Protein AF-A0A9X0A4Y0-F1 (afdb_monomer_lite)

InterPro domains:
  IPR003410 HYR domain [PF02494] (20-102)
  IPR003410 HYR domain [PF02494] (104-183)
  IPR003410 HYR domain [PS50825] (19-104)
  IPR003410 HYR domain [PS50825] (105-185)

Sequence (337 aa):
MEKVVITHQELTGVRLADIDHQPPKIKCPDDVKSNTEPNKPTRRVAWNRPVATDNTGNAPTIDTYPPWIVSPHVFRIGSTRIFYTATDQNGNAQSCAFTVTITDDEPPTLTCPKDIEVKKTTAGPTVTVHWRSPIYEDNSGEAVTLFTESIKGSGFRVGQHRIKYEAADRSGNKAFCIFTITVSAPTCRQYAPPVNGLLACVQSDILSSKVCTPQCNLNTDFSRIPSNMYICQSTGEWYPLDSRPTVSRELPWPDCTDVVKPGSPKKGTSWQSLAGDCSDPAVQIQAKQNLLQGVTSVFWDMGLLTRDVKIACGKTAAKKVIRGQISRRRRSVRRGN

Foldseek 3Di:
DDDDDDDDDDDDDPDPPPQDDDAKDKDDWAAAEEEADPLAQKDFDFTDHMAIADPVRDGWDKAKPVRVCDGGDIDGAAKDKMKIWTADPNGHIDMDIYMYHYAHPDAKDKADWAAAEAEDQDPDFFDFAADDHIDIDDNSRADKDKDWPDDGRDTHGAAKDKTKIWIADPRGHIDIDIYIYHYHWAAADDDAAAAQWKKKWFQDPVQNKIKIAIAHFAQWAWPAQAARIWMQGRNNYIARPHDDPRHDGDPDTTHIDPGDDPPDDGSYDPLSYFPHGPVDPVSLLSVLVSRQVSCCVVDPCSVDDSVRMDMHHHHYDDPPPPPDDDDDDDDDDDDDD

pLDDT: mean 85.72, std 16.43, range [33.69, 98.38]

Radius of gyration: 50.43 Å; chains: 1; bounding box: 91×34×223 Å

Secondary structure (DSSP, 8-state):
---------------TT----PPPEEEPPPPEEEEPPTTSSEEEE--PPPEEE-TTSSPPEEEEESTT--SSEEEESEEEEEEEEEE-TTS-EEEEEEEEEEE--PPPEEEPPPPEEEE--SSSS-EE---PPPEEE-TT-SPPEEEESSPTTPEEPSEEEEEEEEEE-SSS-EEEEEEEEEEEPPPPPP-PPPTTEEEEEEEETTTTEEEEEEEEPTT--BSS---S-EEE-TTS-EEE----TTS---SSPPPBPSSPPTTSPPSS-GGGB-SS-TTSHHHHHHHHHHHHHHHHHHS------TTTEEEEEPPPPP-----------PPPP----

Structure (mmCIF, N/CA/C/O backbone):
data_AF-A0A9X0A4Y0-F1
#
_entry.id   AF-A0A9X0A4Y0-F1
#
loop_
_atom_site.group_PDB
_atom_site.id
_atom_site.type_symbol
_atom_site.label_atom_id
_atom_site.label_alt_id
_atom_site.label_comp_id
_atom_site.label_asym_id
_atom_site.label_entity_id
_atom_site.label_seq_id
_atom_site.pdbx_PDB_ins_code
_atom_site.Cartn_x
_atom_site.Cartn_y
_atom_site.Cartn_z
_atom_site.occupancy
_atom_site.B_iso_or_equiv
_atom_site.auth_seq_id
_atom_site.auth_comp_id
_atom_site.auth_asym_id
_atom_site.auth_atom_id
_atom_site.pdbx_PDB_model_num
ATOM 1 N N . MET A 1 1 ? -55.439 4.406 115.959 1.00 41.03 1 MET A N 1
ATOM 2 C CA . MET A 1 1 ? -54.710 3.606 114.960 1.00 41.03 1 MET A CA 1
ATOM 3 C C . MET A 1 1 ? -55.722 3.140 113.939 1.00 41.03 1 MET A C 1
ATOM 5 O O . MET A 1 1 ? -56.473 2.240 114.255 1.00 41.03 1 MET A O 1
ATOM 9 N N . GLU A 1 2 ? -55.762 3.762 112.767 1.00 34.38 2 GLU A N 1
ATOM 10 C CA . GLU A 1 2 ? -56.226 3.107 111.541 1.00 34.38 2 GLU A CA 1
ATOM 11 C C . GLU A 1 2 ? -55.716 3.954 110.376 1.00 34.38 2 GLU A C 1
ATOM 13 O O . GLU A 1 2 ? -56.022 5.140 110.265 1.00 34.38 2 GLU A O 1
ATOM 18 N N . LYS A 1 3 ? -54.788 3.387 109.602 1.00 34.72 3 LYS A N 1
ATOM 19 C CA . LYS A 1 3 ? -54.179 4.045 108.447 1.00 34.72 3 LYS A CA 1
ATOM 20 C C . LYS A 1 3 ? -55.128 3.871 107.266 1.00 34.72 3 LYS A C 1
ATOM 22 O O . LYS A 1 3 ? -55.301 2.758 106.785 1.00 34.72 3 LYS A O 1
ATOM 27 N N . VAL A 1 4 ? -55.701 4.973 106.794 1.00 33.69 4 VAL A N 1
ATOM 28 C CA . VAL A 1 4 ? -56.399 5.037 105.507 1.00 33.69 4 VAL A CA 1
ATOM 29 C C . VAL A 1 4 ? -55.340 4.963 104.407 1.00 33.69 4 VAL A C 1
ATOM 31 O O . VAL A 1 4 ? -54.526 5.873 104.253 1.00 33.69 4 VAL A O 1
ATOM 34 N N . VAL A 1 5 ? -55.308 3.844 103.685 1.00 38.88 5 VAL A N 1
ATOM 35 C CA . VAL A 1 5 ? -54.457 3.652 102.507 1.00 38.88 5 VAL A CA 1
ATOM 36 C C . VAL A 1 5 ? -55.194 4.242 101.310 1.00 38.88 5 VAL A C 1
ATOM 38 O O . VAL A 1 5 ? -56.225 3.726 100.889 1.00 38.88 5 VAL A O 1
ATOM 41 N N . ILE A 1 6 ? -54.673 5.348 100.784 1.00 42.88 6 ILE A N 1
ATOM 42 C CA . ILE A 1 6 ? -55.126 5.943 99.528 1.00 42.88 6 ILE A CA 1
ATOM 43 C C . ILE A 1 6 ? -54.563 5.087 98.389 1.00 42.88 6 ILE A C 1
ATOM 45 O O . ILE A 1 6 ? -53.349 4.962 98.236 1.00 42.88 6 ILE A O 1
ATOM 49 N N . THR A 1 7 ? -55.446 4.485 97.596 1.00 45.12 7 THR A N 1
ATOM 50 C CA . THR A 1 7 ? -55.112 3.827 96.331 1.00 45.12 7 THR A CA 1
ATOM 51 C C . THR A 1 7 ? -54.708 4.880 95.301 1.00 45.12 7 THR A C 1
ATOM 53 O O . THR A 1 7 ? -55.550 5.661 94.857 1.00 45.12 7 THR A O 1
ATOM 56 N N . HIS A 1 8 ? -53.431 4.904 94.913 1.00 44.88 8 HIS A N 1
ATOM 57 C CA . HIS A 1 8 ? -52.982 5.641 93.736 1.00 44.88 8 HIS A CA 1
ATOM 58 C C . HIS A 1 8 ? -53.294 4.831 92.473 1.00 44.88 8 HIS A C 1
ATOM 60 O O . HIS A 1 8 ? -52.929 3.662 92.362 1.00 44.88 8 HIS A O 1
ATOM 66 N N . GLN A 1 9 ? -54.002 5.496 91.562 1.00 43.88 9 GLN A N 1
ATOM 67 C CA . GLN A 1 9 ? -54.359 5.070 90.214 1.00 43.88 9 GLN A CA 1
ATOM 68 C C . GLN A 1 9 ? -53.181 4.491 89.422 1.00 43.88 9 GLN A C 1
ATOM 70 O O . GLN A 1 9 ? -52.045 4.955 89.524 1.00 43.88 9 GLN A O 1
ATOM 75 N N . GLU A 1 10 ? -53.524 3.523 88.573 1.00 50.34 10 GLU A N 1
ATOM 76 C CA . GLU A 1 10 ? -52.729 3.004 87.466 1.00 50.34 10 GLU A CA 1
ATOM 77 C C . GLU A 1 10 ? -52.130 4.141 86.624 1.00 50.34 10 GLU A C 1
ATOM 79 O O . GLU A 1 10 ? -52.835 4.857 85.914 1.00 50.34 10 GLU A O 1
ATOM 84 N N . LEU A 1 11 ? -50.805 4.272 86.664 1.00 48.41 11 LEU A N 1
ATOM 85 C CA . LEU A 1 11 ? -50.033 4.937 85.620 1.00 48.41 11 LEU A CA 1
ATOM 86 C C . LEU A 1 11 ? -49.361 3.845 84.789 1.00 48.41 11 LEU A C 1
ATOM 88 O O . LEU A 1 11 ? -48.331 3.285 85.154 1.00 48.41 11 LEU A O 1
ATOM 92 N N . THR A 1 12 ? -50.052 3.516 83.701 1.00 48.72 12 THR A N 1
ATOM 93 C CA . THR A 1 12 ? -49.585 2.910 82.449 1.00 48.72 12 THR A CA 1
ATOM 94 C C . THR A 1 12 ? -48.078 2.646 82.374 1.00 48.72 12 THR A C 1
ATOM 96 O O . THR A 1 12 ? -47.288 3.518 82.005 1.00 48.72 12 THR A O 1
ATOM 99 N N . GLY A 1 13 ? -47.687 1.402 82.645 1.00 45.12 13 GLY A N 1
ATOM 100 C CA . GLY A 1 13 ? -46.405 0.872 82.208 1.00 45.12 13 GLY A CA 1
ATOM 101 C C . GLY A 1 13 ? -46.406 0.699 80.690 1.00 45.12 13 GLY A C 1
ATOM 102 O O . GLY A 1 13 ? -46.835 -0.335 80.185 1.00 45.12 13 GLY A O 1
ATOM 103 N N . VAL A 1 14 ? -45.906 1.694 79.956 1.00 49.19 14 VAL A N 1
ATOM 104 C CA . VAL A 1 14 ? -45.406 1.458 78.597 1.00 49.19 14 VAL A CA 1
ATOM 105 C C . VAL A 1 14 ? -44.127 0.638 78.756 1.00 49.19 14 VAL A C 1
ATOM 107 O O . VAL A 1 14 ? -43.122 1.120 79.277 1.00 49.19 14 VAL A O 1
ATOM 110 N N . ARG A 1 15 ? -44.187 -0.644 78.384 1.00 49.28 15 ARG A N 1
ATOM 111 C CA . ARG A 1 15 ? -43.025 -1.537 78.360 1.00 49.28 15 ARG A CA 1
ATOM 112 C C . ARG A 1 15 ? -41.971 -0.976 77.399 1.00 49.28 15 ARG A C 1
ATOM 114 O O . ARG A 1 15 ? -42.206 -0.887 76.203 1.00 49.28 15 ARG A O 1
ATOM 121 N N . LEU A 1 16 ? -40.782 -0.698 77.924 1.00 52.44 16 LEU A N 1
ATOM 122 C CA . LEU A 1 16 ? -39.532 -0.438 77.193 1.00 52.44 16 LEU A CA 1
ATOM 123 C C . LEU A 1 16 ? -38.975 -1.709 76.496 1.00 52.44 16 LEU A C 1
ATOM 125 O O . LEU A 1 16 ? -37.770 -1.936 76.509 1.00 52.44 16 LEU A O 1
ATOM 129 N N . ALA A 1 17 ? -39.831 -2.583 75.949 1.00 56.94 17 ALA A N 1
ATOM 130 C CA . ALA A 1 17 ? -39.440 -3.932 75.512 1.00 56.94 17 ALA A CA 1
ATOM 131 C C . ALA A 1 17 ? -39.588 -4.227 74.008 1.00 56.94 17 ALA A C 1
ATOM 133 O O . ALA A 1 17 ? -39.165 -5.299 73.595 1.00 56.94 17 ALA A O 1
ATOM 134 N N . ASP A 1 18 ? -40.111 -3.306 73.192 1.00 67.62 18 ASP A N 1
ATOM 135 C CA . ASP A 1 18 ? -40.426 -3.593 71.777 1.00 67.62 18 ASP A CA 1
ATOM 136 C C . ASP A 1 18 ? -39.711 -2.654 70.780 1.00 67.62 18 ASP A C 1
ATOM 138 O O . ASP A 1 18 ? -40.235 -2.359 69.708 1.00 67.62 18 ASP A O 1
ATOM 142 N N . ILE A 1 19 ? -38.520 -2.142 71.119 1.00 79.44 19 ILE A N 1
ATOM 143 C CA . ILE A 1 19 ? -37.674 -1.425 70.149 1.00 79.44 19 ILE A CA 1
ATOM 144 C C . ILE A 1 19 ? -36.649 -2.410 69.597 1.00 79.44 19 ILE A C 1
ATOM 146 O O . ILE A 1 19 ? -35.787 -2.891 70.333 1.00 79.44 19 ILE A O 1
ATOM 150 N N . ASP A 1 20 ? -36.761 -2.716 68.307 1.00 85.69 20 ASP A N 1
ATOM 151 C CA . ASP A 1 20 ? -35.764 -3.522 67.618 1.00 85.69 20 ASP A CA 1
ATOM 152 C C . ASP A 1 20 ? -34.486 -2.714 67.356 1.00 85.69 20 ASP A C 1
ATOM 154 O O . ASP A 1 20 ? -34.517 -1.526 67.024 1.00 85.69 20 ASP A O 1
ATOM 158 N N . HIS A 1 21 ? -33.352 -3.387 67.520 1.00 87.69 21 HIS A N 1
ATOM 159 C CA . HIS A 1 21 ? -32.003 -2.841 67.387 1.00 87.69 21 HIS A CA 1
ATOM 160 C C . HIS A 1 21 ? -31.141 -3.640 66.400 1.00 87.69 21 HIS A C 1
ATOM 162 O O . HIS A 1 21 ? -29.950 -3.349 66.252 1.00 87.69 21 HIS A O 1
ATOM 168 N N . GLN A 1 22 ? -31.679 -4.697 65.783 1.00 92.44 22 GLN A N 1
ATOM 169 C CA . GLN A 1 22 ? -30.920 -5.516 64.846 1.00 92.44 22 GLN A CA 1
ATOM 170 C C . GLN A 1 22 ? -31.129 -5.001 63.423 1.00 92.44 22 GLN A C 1
ATOM 172 O O . GLN A 1 22 ? -32.257 -4.853 62.988 1.00 92.44 22 GLN A O 1
ATOM 177 N N . PRO A 1 23 ? -30.058 -4.742 62.658 1.00 92.56 23 PRO A N 1
ATOM 178 C CA . PRO A 1 23 ? -30.218 -4.304 61.285 1.00 92.56 23 PRO A CA 1
ATOM 179 C C . PRO A 1 23 ? -30.705 -5.452 60.380 1.00 92.56 23 PRO A C 1
ATOM 181 O O . PRO A 1 23 ? -30.327 -6.614 60.592 1.00 92.56 23 PRO A O 1
ATOM 184 N N . PRO A 1 24 ? -31.433 -5.134 59.294 1.00 95.00 24 PRO A N 1
ATOM 185 C CA . PRO A 1 24 ? -31.874 -6.118 58.317 1.00 95.00 24 PRO A CA 1
ATOM 186 C C . PRO A 1 24 ? -30.744 -6.954 57.707 1.00 95.00 24 PRO A C 1
ATOM 188 O O . PRO A 1 24 ? -29.636 -6.481 57.444 1.00 95.00 24 PRO A O 1
ATOM 191 N N . LYS A 1 25 ? -31.058 -8.197 57.339 1.00 94.19 25 LYS A N 1
ATOM 192 C CA . LYS A 1 25 ? -30.202 -9.026 56.480 1.00 94.19 25 LYS A CA 1
ATOM 193 C C . LYS A 1 25 ? -30.572 -8.788 55.026 1.00 94.19 25 LYS A C 1
ATOM 195 O O . LYS A 1 25 ? -31.679 -9.124 54.621 1.00 94.19 25 LYS A O 1
ATOM 200 N N . ILE A 1 26 ? -29.642 -8.264 54.233 1.00 95.50 26 ILE A N 1
ATOM 201 C CA . ILE A 1 26 ? -29.821 -7.997 52.800 1.00 95.50 26 ILE A CA 1
ATOM 202 C C . ILE A 1 26 ? -28.909 -8.896 51.956 1.00 95.50 26 ILE A C 1
ATOM 204 O O . ILE A 1 26 ? -27.714 -9.015 52.227 1.00 95.50 26 ILE A O 1
ATOM 208 N N . LYS A 1 27 ? -29.466 -9.519 50.910 1.00 94.94 27 LYS A N 1
ATOM 209 C CA . LYS A 1 27 ? -28.711 -10.246 49.881 1.00 94.94 27 LYS A CA 1
ATOM 210 C C . LYS A 1 27 ? -28.570 -9.378 48.633 1.00 94.94 27 LYS A C 1
ATOM 212 O O . LYS A 1 27 ? -29.571 -9.073 47.983 1.00 94.94 27 LYS A O 1
ATOM 217 N N . CYS A 1 28 ? -27.336 -9.002 48.305 1.00 93.50 28 CYS A N 1
ATOM 218 C CA . CYS A 1 28 ? -27.034 -8.200 47.122 1.00 93.50 28 CYS A CA 1
ATOM 219 C C . CYS A 1 28 ? -27.142 -8.999 45.821 1.00 93.50 28 CYS A C 1
ATOM 221 O O . CYS A 1 28 ? -26.983 -10.223 45.835 1.00 93.50 28 CYS A O 1
ATOM 223 N N . PRO A 1 29 ? -27.326 -8.299 44.691 1.00 96.00 29 PRO A N 1
ATOM 224 C CA . PRO A 1 29 ? -26.934 -8.824 43.392 1.00 96.00 29 PRO A CA 1
ATOM 225 C C . PRO A 1 29 ? -25.416 -9.059 43.341 1.00 96.00 29 PRO A C 1
ATOM 227 O O . PRO A 1 29 ? -24.661 -8.388 44.045 1.00 96.00 29 PRO A O 1
ATOM 230 N N . ASP A 1 30 ? -24.982 -9.979 42.483 1.00 95.81 30 ASP A N 1
ATOM 231 C CA . ASP A 1 30 ? -23.562 -10.185 42.189 1.00 95.81 30 ASP A CA 1
ATOM 232 C C . ASP A 1 30 ? -23.033 -9.106 41.227 1.00 95.81 30 ASP A C 1
ATOM 234 O O . ASP A 1 30 ? -23.796 -8.484 40.479 1.00 95.81 30 ASP A O 1
ATOM 238 N N . ASP A 1 31 ? -21.713 -8.907 41.220 1.00 97.12 31 ASP A N 1
ATOM 239 C CA . ASP A 1 31 ? -21.048 -8.031 40.255 1.00 97.12 31 ASP A CA 1
ATOM 240 C C . ASP A 1 31 ? -21.298 -8.506 38.814 1.00 97.12 31 ASP A C 1
ATOM 242 O O . ASP A 1 31 ? -21.221 -9.696 38.501 1.00 97.12 31 ASP A O 1
ATOM 246 N N . VAL A 1 32 ? -21.537 -7.556 37.909 1.00 97.88 32 VAL A N 1
ATOM 247 C CA . VAL A 1 32 ? -21.781 -7.831 36.490 1.00 97.88 32 VAL A CA 1
ATOM 248 C C . VAL A 1 32 ? -20.618 -7.311 35.661 1.00 97.88 32 VAL A C 1
ATOM 250 O O . VAL A 1 32 ? -20.285 -6.130 35.718 1.00 97.88 32 VAL A O 1
ATOM 253 N N . LYS A 1 33 ? -20.038 -8.179 34.830 1.00 97.75 33 LYS A N 1
ATOM 254 C CA . LYS A 1 33 ? -19.066 -7.805 33.796 1.00 97.75 33 LYS A CA 1
ATOM 255 C C . LYS A 1 33 ? -19.632 -8.167 32.433 1.00 97.75 33 LYS A C 1
ATOM 257 O O . LYS A 1 33 ? -20.040 -9.307 32.224 1.00 97.75 33 LYS A O 1
ATOM 262 N N . SER A 1 34 ? -19.682 -7.200 31.528 1.00 97.06 34 SER A N 1
ATOM 263 C CA . SER A 1 34 ? -20.193 -7.402 30.173 1.00 97.06 34 SER A CA 1
ATOM 264 C C . SER A 1 34 ? -19.500 -6.457 29.208 1.00 97.06 34 SER A C 1
ATOM 266 O O . SER A 1 34 ? -19.011 -5.406 29.609 1.00 97.06 34 SER A O 1
ATOM 268 N N . ASN A 1 35 ? -19.536 -6.802 27.928 1.00 97.62 35 ASN A N 1
ATOM 269 C CA . ASN A 1 35 ? -19.146 -5.882 26.872 1.00 97.62 35 ASN A CA 1
ATOM 270 C C . ASN A 1 35 ? -20.335 -5.034 26.414 1.00 97.62 35 ASN A C 1
ATOM 272 O O . ASN A 1 35 ? -21.491 -5.304 26.788 1.00 97.62 35 ASN A O 1
ATOM 276 N N . THR A 1 36 ? -20.034 -4.004 25.635 1.00 97.50 36 THR A N 1
ATOM 277 C CA . THR A 1 36 ? -20.989 -3.193 24.883 1.00 97.50 36 THR A CA 1
ATOM 278 C C . THR A 1 36 ? -21.890 -4.042 23.974 1.00 97.50 36 THR A C 1
ATOM 280 O O . THR A 1 36 ? -21.679 -5.233 23.736 1.00 97.50 36 THR A O 1
ATOM 283 N N . GLU A 1 37 ? -23.016 -3.472 23.546 1.00 96.94 37 GLU A N 1
ATOM 284 C CA . GLU A 1 37 ? -23.779 -4.032 22.429 1.00 96.94 37 GLU A CA 1
ATOM 285 C C . GLU A 1 37 ? -23.079 -3.702 21.103 1.00 96.94 37 GLU A C 1
ATOM 287 O O . GLU A 1 37 ? -22.541 -2.601 20.995 1.00 96.94 37 GLU A O 1
ATOM 292 N N . PRO A 1 38 ? -23.182 -4.570 20.075 1.00 95.62 38 PRO A N 1
ATOM 293 C CA . PRO A 1 38 ? -22.539 -4.337 18.787 1.00 95.62 38 PRO A CA 1
ATOM 294 C C . PRO A 1 38 ? -22.820 -2.944 18.219 1.00 95.62 38 PRO A C 1
ATOM 296 O O . PRO A 1 38 ? -23.986 -2.560 18.056 1.00 95.62 38 PRO A O 1
ATOM 299 N N . ASN A 1 39 ? -21.757 -2.227 17.860 1.00 94.62 39 ASN A N 1
ATOM 300 C CA . ASN A 1 39 ? -21.782 -0.864 17.321 1.00 94.62 39 ASN A CA 1
ATOM 301 C C . ASN A 1 39 ? -22.444 0.183 18.242 1.00 94.62 39 ASN A C 1
ATOM 303 O O . ASN A 1 39 ? -22.969 1.191 17.757 1.00 94.62 39 ASN A O 1
ATOM 307 N N . LYS A 1 40 ? -22.470 -0.034 19.563 1.00 96.00 40 LYS A N 1
ATOM 308 C CA . LYS A 1 40 ? -22.992 0.942 20.532 1.00 96.00 40 LYS A CA 1
ATOM 309 C C . LYS A 1 40 ? -22.034 1.152 21.705 1.00 96.00 40 LYS A C 1
ATOM 311 O O . LYS A 1 40 ? -21.504 0.184 22.226 1.00 96.00 40 LYS A O 1
ATOM 316 N N . PRO A 1 41 ? -21.966 2.363 22.287 1.00 96.81 41 PRO A N 1
ATOM 317 C CA . PRO A 1 41 ? -21.158 2.623 23.483 1.00 96.81 41 PRO A CA 1
ATOM 318 C C . PRO A 1 41 ? -21.829 2.142 24.784 1.00 96.81 41 PRO A C 1
ATOM 320 O O . PRO A 1 41 ? -21.489 2.606 25.877 1.00 96.81 41 PRO A O 1
ATOM 323 N N . THR A 1 42 ? -22.871 1.308 24.694 1.00 97.50 42 THR A N 1
ATOM 324 C CA . THR A 1 42 ? -23.742 0.966 25.823 1.00 97.50 42 THR A CA 1
ATOM 325 C C . THR A 1 42 ? -24.165 -0.493 25.843 1.00 97.50 42 THR A C 1
ATOM 327 O O . THR A 1 42 ? -24.177 -1.177 24.823 1.00 97.50 42 THR A O 1
ATOM 330 N N . ARG A 1 43 ? -24.576 -0.951 27.030 1.00 97.94 43 ARG A N 1
ATOM 331 C CA . ARG A 1 43 ? -25.150 -2.275 27.263 1.00 97.94 43 ARG A CA 1
ATOM 332 C C . ARG A 1 43 ? -26.372 -2.188 28.167 1.00 97.94 43 ARG A C 1
ATOM 334 O O . ARG A 1 43 ? -26.306 -1.595 29.247 1.00 97.94 43 ARG A O 1
ATOM 341 N N . ARG A 1 44 ? -27.481 -2.823 27.771 1.00 97.75 44 ARG A N 1
ATOM 342 C CA . ARG A 1 44 ? -28.607 -3.067 28.684 1.00 97.75 44 ARG A CA 1
ATOM 343 C C . ARG A 1 44 ? -28.280 -4.233 29.623 1.00 97.75 44 ARG A C 1
ATOM 345 O O . ARG A 1 44 ? -28.052 -5.351 29.170 1.00 97.75 44 ARG A O 1
ATOM 352 N N . VAL A 1 45 ? -28.305 -3.979 30.930 1.00 97.75 45 VAL A N 1
ATOM 353 C CA . VAL A 1 45 ? -28.045 -4.969 31.984 1.00 97.75 45 VAL A CA 1
ATOM 354 C C . VAL A 1 45 ? -29.283 -5.129 32.860 1.00 97.75 45 VAL A C 1
ATOM 356 O O . VAL A 1 45 ? -29.883 -4.148 33.303 1.00 97.75 45 VAL A O 1
ATOM 359 N N . ALA A 1 46 ? -29.653 -6.381 33.117 1.00 96.75 46 ALA A N 1
ATOM 360 C CA . ALA A 1 46 ? -30.682 -6.761 34.073 1.00 96.75 46 ALA A CA 1
ATOM 361 C C . ALA A 1 46 ? -30.032 -7.551 35.213 1.00 96.75 46 ALA A C 1
ATOM 363 O O . ALA A 1 46 ? -29.227 -8.446 34.965 1.00 96.75 46 ALA A O 1
ATOM 364 N N . TRP A 1 47 ? -30.391 -7.222 36.449 1.00 95.44 47 TRP A N 1
ATOM 365 C CA . TRP A 1 47 ? -29.964 -7.932 37.654 1.00 95.44 47 TRP A CA 1
ATOM 366 C C . TRP A 1 47 ? -31.160 -8.228 38.558 1.00 95.44 47 TRP A C 1
ATOM 368 O O . TRP A 1 47 ? -32.174 -7.517 38.531 1.00 95.44 47 TRP A O 1
ATOM 378 N N . ASN A 1 48 ? -31.034 -9.275 39.371 1.00 93.38 48 ASN A N 1
ATOM 379 C CA . ASN A 1 48 ? -32.026 -9.601 40.389 1.00 93.38 48 ASN A CA 1
ATOM 380 C C . ASN A 1 48 ? -32.016 -8.513 41.464 1.00 93.38 48 ASN A C 1
ATOM 382 O O . ASN A 1 48 ? -30.953 -8.172 41.973 1.00 93.38 48 ASN A O 1
ATOM 386 N N . ARG A 1 49 ? -33.183 -7.957 41.804 1.00 90.75 49 ARG A N 1
ATOM 387 C CA . ARG A 1 49 ? -33.295 -6.966 42.887 1.00 90.75 49 ARG A CA 1
ATOM 388 C C . ARG A 1 49 ? -32.911 -7.614 44.227 1.00 90.75 49 ARG A C 1
ATOM 390 O O . ARG A 1 49 ? -33.169 -8.807 44.399 1.00 90.75 49 ARG A O 1
ATOM 397 N N . PRO A 1 50 ? -32.299 -6.864 45.160 1.00 93.38 50 PRO A N 1
ATOM 398 C CA . PRO A 1 50 ? -31.926 -7.408 46.459 1.00 93.38 50 PRO A CA 1
ATOM 399 C C . PRO A 1 50 ? -33.162 -7.850 47.241 1.00 93.38 50 PRO A C 1
ATOM 401 O O . PRO A 1 50 ? -34.250 -7.293 47.092 1.00 93.38 50 PRO A O 1
ATOM 404 N N . VAL A 1 51 ? -32.962 -8.836 48.108 1.00 92.50 51 VAL A N 1
ATOM 405 C CA . VAL A 1 51 ? -33.981 -9.310 49.048 1.00 92.50 51 VAL A CA 1
ATOM 406 C C . VAL A 1 51 ? -33.479 -9.024 50.454 1.00 92.50 51 VAL A C 1
ATOM 408 O O . VAL A 1 51 ? -32.335 -9.361 50.770 1.00 92.50 51 VAL A O 1
ATOM 411 N N . ALA A 1 52 ? -34.318 -8.396 51.277 1.00 94.31 52 ALA A N 1
ATOM 412 C CA . ALA A 1 52 ? -34.018 -8.091 52.668 1.00 94.31 52 ALA A CA 1
ATOM 413 C C . ALA A 1 52 ? -35.037 -8.747 53.608 1.00 94.31 52 ALA A C 1
ATOM 415 O O . ALA A 1 52 ? -36.225 -8.807 53.299 1.00 94.31 52 ALA A O 1
ATOM 416 N N . THR A 1 53 ? -34.561 -9.242 54.747 1.00 93.62 53 THR A N 1
ATOM 417 C CA . THR A 1 53 ? -35.372 -9.859 55.806 1.00 93.62 53 THR A CA 1
ATOM 418 C C . THR A 1 53 ? -34.917 -9.352 57.160 1.00 93.62 53 THR A C 1
ATOM 420 O O . THR A 1 53 ? -33.718 -9.137 57.347 1.00 93.62 53 THR A O 1
ATOM 423 N N . ASP A 1 54 ? -35.839 -9.252 58.106 1.00 94.19 54 ASP A N 1
ATOM 424 C CA . ASP A 1 54 ? -35.568 -8.762 59.452 1.00 94.19 54 ASP A CA 1
ATOM 425 C C . ASP A 1 54 ? -36.081 -9.721 60.549 1.00 94.19 54 ASP A C 1
ATOM 427 O O . ASP A 1 54 ? -36.902 -10.601 60.272 1.00 94.19 54 ASP A O 1
ATOM 431 N N . ASN A 1 55 ? -35.559 -9.601 61.777 1.00 90.50 55 ASN A N 1
ATOM 432 C CA . ASN A 1 55 ? -35.938 -10.440 62.922 1.00 90.50 55 ASN A CA 1
ATOM 433 C C . ASN A 1 55 ? -37.370 -10.156 63.425 1.00 90.50 55 ASN A C 1
ATOM 435 O O . ASN A 1 55 ? -37.975 -11.050 64.019 1.00 90.50 55 ASN A O 1
ATOM 439 N N . THR A 1 56 ? -37.923 -8.967 63.158 1.00 88.00 56 THR A N 1
ATOM 440 C CA . THR A 1 56 ? -39.291 -8.583 63.539 1.00 88.00 56 THR A CA 1
ATOM 441 C C . THR A 1 56 ? -40.359 -9.226 62.652 1.00 88.00 56 THR A C 1
ATOM 443 O O . THR A 1 56 ? -41.541 -9.213 62.991 1.00 88.00 56 THR A O 1
ATOM 446 N N . GLY A 1 57 ? -39.968 -9.795 61.505 1.00 83.88 57 GLY A N 1
ATOM 447 C CA . GLY A 1 57 ? -40.879 -10.366 60.510 1.00 83.88 57 GLY A CA 1
ATOM 448 C C . GLY A 1 57 ? -41.524 -9.334 59.576 1.00 83.88 57 GLY A C 1
ATOM 449 O O . GLY A 1 57 ? -42.138 -9.724 58.581 1.00 83.88 57 GLY A O 1
ATOM 450 N N . ASN A 1 58 ? -41.349 -8.035 59.839 1.00 88.31 58 ASN A N 1
ATOM 451 C CA . ASN A 1 58 ? -41.744 -6.974 58.918 1.00 88.31 58 ASN A CA 1
ATOM 452 C C . ASN A 1 58 ? -40.738 -6.862 57.765 1.00 88.31 58 ASN A C 1
ATOM 454 O O . ASN A 1 58 ? -39.531 -6.996 57.955 1.00 88.31 58 ASN A O 1
ATOM 458 N N . ALA A 1 59 ? -41.228 -6.602 56.551 1.00 89.88 59 ALA A N 1
ATOM 459 C CA . ALA A 1 59 ? -40.357 -6.406 55.396 1.00 89.88 59 ALA A CA 1
ATOM 460 C C . ALA A 1 59 ? -39.629 -5.046 55.494 1.00 89.88 59 ALA A C 1
ATOM 462 O O . ALA A 1 59 ? -40.306 -4.017 55.584 1.00 89.88 59 ALA A O 1
ATOM 463 N N . PRO A 1 60 ? -38.283 -5.012 55.439 1.00 94.00 60 PRO A N 1
ATOM 464 C CA . PRO A 1 60 ? -37.522 -3.764 55.383 1.00 94.00 60 PRO A CA 1
ATOM 465 C C . PRO A 1 60 ? -37.810 -2.968 54.106 1.00 94.00 60 PRO A C 1
ATOM 467 O O . PRO A 1 60 ? -38.044 -3.544 53.040 1.00 94.00 60 PRO A O 1
ATOM 470 N N . THR A 1 61 ? -37.710 -1.642 54.187 1.00 95.50 61 THR A N 1
ATOM 471 C CA . THR A 1 61 ? -37.736 -0.762 53.008 1.00 95.50 61 THR A CA 1
ATOM 472 C C . THR A 1 61 ? -36.380 -0.812 52.316 1.00 95.50 61 THR A C 1
ATOM 474 O O . THR A 1 61 ? -35.359 -0.739 52.992 1.00 95.50 61 THR A O 1
ATOM 477 N N . ILE A 1 62 ? -36.352 -0.945 50.987 1.00 95.62 62 ILE A N 1
ATOM 478 C CA . ILE A 1 62 ? -35.108 -0.999 50.209 1.00 95.62 62 ILE A CA 1
ATOM 479 C C . ILE A 1 62 ? -34.995 0.242 49.329 1.00 95.62 62 ILE A C 1
ATOM 481 O O . ILE A 1 62 ? -35.746 0.390 48.363 1.00 95.62 62 ILE A O 1
ATOM 485 N N . ASP A 1 63 ? -33.981 1.053 49.604 1.00 95.19 63 ASP A N 1
ATOM 486 C CA . ASP A 1 63 ? -33.599 2.205 48.795 1.00 95.19 63 ASP A CA 1
ATOM 487 C C . ASP A 1 63 ? -32.354 1.903 47.959 1.00 95.19 63 ASP A C 1
ATOM 489 O O . ASP A 1 63 ? -31.528 1.059 48.316 1.00 95.19 63 ASP A O 1
ATOM 493 N N . THR A 1 64 ? -32.210 2.591 46.823 1.00 96.56 64 THR A N 1
ATOM 494 C CA . THR A 1 64 ? -31.051 2.446 45.935 1.00 96.56 64 THR A CA 1
ATOM 495 C C . THR A 1 64 ? -30.357 3.773 45.682 1.00 96.56 64 THR A C 1
ATOM 497 O O . THR A 1 64 ? -31.000 4.812 45.526 1.00 96.56 64 THR A O 1
ATOM 500 N N . TYR A 1 65 ? -29.029 3.730 45.611 1.00 95.62 65 TYR A N 1
ATOM 501 C CA . TYR A 1 65 ? -28.203 4.860 45.226 1.00 95.62 65 TYR A CA 1
ATOM 502 C C . TYR A 1 65 ? -27.212 4.434 44.132 1.00 95.62 65 TYR A C 1
ATOM 504 O O . TYR A 1 65 ? -26.439 3.496 44.347 1.00 95.62 65 TYR A O 1
ATOM 512 N N . PRO A 1 66 ? -27.182 5.118 42.976 1.00 97.06 66 PRO A N 1
ATOM 513 C CA . PRO A 1 66 ? -28.029 6.254 42.596 1.00 97.06 66 PRO A CA 1
ATOM 514 C C . PRO A 1 66 ? -29.506 5.883 42.320 1.00 97.06 66 PRO A C 1
ATOM 516 O O . PRO A 1 66 ? -29.761 4.845 41.710 1.00 97.06 66 PRO A O 1
ATOM 519 N N . PRO A 1 67 ? -30.488 6.736 42.679 1.00 95.06 67 PRO A N 1
ATOM 520 C CA . PRO A 1 67 ? -31.917 6.384 42.650 1.00 95.06 67 PRO A CA 1
ATOM 521 C C . PRO A 1 67 ? -32.514 6.203 41.243 1.00 95.06 67 PRO A C 1
ATOM 523 O O . PRO A 1 67 ? -33.543 5.553 41.083 1.00 95.06 67 PRO A O 1
ATOM 526 N N . TRP A 1 68 ? -31.882 6.756 40.204 1.00 95.38 68 TRP A N 1
ATOM 527 C CA . TRP A 1 68 ? -32.339 6.622 38.812 1.00 95.38 68 TRP A CA 1
ATOM 528 C C . TRP A 1 68 ? -31.901 5.310 38.141 1.00 95.38 68 TRP A C 1
ATOM 530 O O . TRP A 1 68 ? -32.314 5.022 37.015 1.00 95.38 68 TRP A O 1
ATOM 540 N N . ILE A 1 69 ? -31.055 4.511 38.799 1.00 95.94 69 ILE A N 1
ATOM 541 C CA . ILE A 1 69 ? -30.561 3.243 38.261 1.00 95.94 69 ILE A CA 1
ATOM 542 C C . ILE A 1 69 ? -31.467 2.112 38.749 1.00 95.94 69 ILE A C 1
ATOM 544 O O . ILE A 1 69 ? -31.345 1.619 39.867 1.00 95.94 69 ILE A O 1
ATOM 548 N N . VAL A 1 70 ? -32.382 1.678 37.883 1.00 94.19 70 VAL A N 1
ATOM 549 C CA . VAL A 1 70 ? -33.334 0.594 38.168 1.00 94.19 70 VAL A CA 1
ATOM 550 C C . VAL A 1 70 ? -33.160 -0.56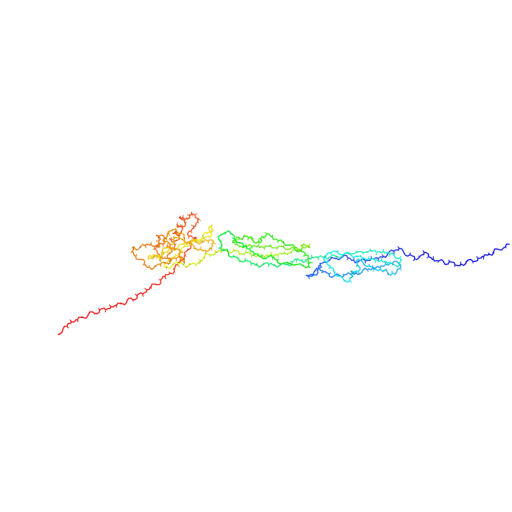2 37.193 1.00 94.19 70 VAL A C 1
ATOM 552 O O . VAL A 1 70 ? -32.998 -0.348 35.997 1.00 94.19 70 VAL A O 1
ATOM 555 N N . SER A 1 71 ? -33.213 -1.798 37.695 1.00 95.44 71 SER A N 1
ATOM 556 C CA . SER A 1 71 ? -33.124 -2.998 36.853 1.00 95.44 71 SER A CA 1
ATOM 557 C C . SER A 1 71 ? -34.386 -3.147 35.983 1.00 95.44 71 SER A C 1
ATOM 559 O O . SER A 1 71 ? -35.485 -3.152 36.562 1.00 95.44 71 SER A O 1
ATOM 561 N N . PRO A 1 72 ? -34.268 -3.310 34.644 1.00 96.62 72 PRO A N 1
ATOM 562 C CA . PRO A 1 72 ? -33.040 -3.259 33.835 1.00 96.62 72 PRO A CA 1
ATOM 563 C C . PRO A 1 72 ? -32.615 -1.830 33.443 1.00 96.62 72 PRO A C 1
ATOM 565 O O . PRO A 1 72 ? -33.452 -1.009 33.065 1.00 96.62 72 PRO A O 1
ATOM 568 N N . HIS A 1 73 ? -31.304 -1.568 33.407 1.00 97.81 73 HIS A N 1
ATOM 569 C CA . HIS A 1 73 ? -30.725 -0.253 33.088 1.00 97.81 73 HIS A CA 1
ATOM 570 C C . HIS A 1 73 ? -29.731 -0.320 31.919 1.00 97.81 73 HIS A C 1
ATOM 572 O O . HIS A 1 73 ? -29.183 -1.380 31.623 1.00 97.81 73 HIS A O 1
ATOM 578 N N . VAL A 1 74 ? -29.502 0.808 31.239 1.00 98.00 74 VAL A N 1
ATOM 579 C CA . VAL A 1 74 ? -28.515 0.926 30.153 1.00 98.00 74 VAL A CA 1
ATOM 580 C C . VAL A 1 74 ? -27.272 1.627 30.687 1.00 98.00 74 VAL A C 1
ATOM 582 O O . VAL A 1 74 ? -27.342 2.791 31.067 1.00 98.00 74 VAL A O 1
ATOM 585 N N . PHE A 1 75 ? -26.139 0.932 30.687 1.00 97.88 75 PHE A N 1
ATOM 586 C CA . PHE A 1 75 ? -24.855 1.464 31.145 1.00 97.88 75 PHE A CA 1
ATOM 587 C C . PHE A 1 75 ? -23.962 1.819 29.956 1.00 97.88 75 PHE A C 1
ATOM 589 O O . PHE A 1 75 ? -23.998 1.136 28.933 1.00 97.88 75 PHE A O 1
ATOM 596 N N . ARG A 1 76 ? -23.166 2.883 30.097 1.00 97.25 76 ARG A N 1
ATOM 597 C CA . ARG A 1 76 ? -22.042 3.205 29.199 1.00 97.25 76 ARG A CA 1
ATOM 598 C C . ARG A 1 76 ? -20.783 2.456 29.640 1.00 97.25 76 ARG A C 1
ATOM 600 O O . ARG A 1 76 ? -20.741 1.956 30.763 1.00 97.25 76 ARG A O 1
ATOM 607 N N . ILE A 1 77 ? -19.778 2.417 28.767 1.00 97.25 77 ILE A N 1
ATOM 608 C CA . ILE A 1 77 ? -18.431 1.914 29.076 1.00 97.25 77 ILE A CA 1
ATOM 609 C C . ILE A 1 77 ? -17.915 2.531 30.387 1.00 97.25 77 ILE A C 1
ATOM 611 O O . ILE A 1 77 ? -18.049 3.734 30.621 1.00 97.25 77 ILE A O 1
ATOM 615 N N . GLY A 1 78 ? -17.331 1.693 31.241 1.00 96.50 78 GLY A N 1
ATOM 616 C CA . GLY A 1 78 ? -16.836 2.051 32.566 1.00 96.50 78 GLY A CA 1
ATOM 617 C C . GLY A 1 78 ? -17.443 1.200 33.679 1.00 96.50 78 GLY A C 1
ATOM 618 O O . GLY A 1 78 ? -18.161 0.229 33.442 1.00 96.50 78 GLY A O 1
ATOM 619 N N . SER A 1 79 ? -17.141 1.572 34.921 1.00 97.12 79 SER A N 1
ATOM 620 C CA . SER A 1 79 ? -17.629 0.879 36.115 1.00 97.12 79 SER A CA 1
ATOM 621 C C . SER A 1 79 ? -18.599 1.762 36.884 1.00 97.12 79 SER A C 1
ATOM 623 O O . SER A 1 79 ? -18.249 2.867 37.294 1.00 97.12 79 SER A O 1
ATOM 625 N N . THR A 1 80 ? -19.808 1.257 37.116 1.00 97.94 80 THR A N 1
ATOM 626 C CA . THR A 1 80 ? -20.826 1.900 37.950 1.00 97.94 80 THR A CA 1
ATOM 627 C C . THR A 1 80 ? -21.063 1.055 39.192 1.00 97.94 80 THR A C 1
ATOM 629 O O . THR A 1 80 ? -21.419 -0.118 39.091 1.00 97.94 80 THR A O 1
ATOM 632 N N . ARG A 1 81 ? -20.873 1.648 40.371 1.00 97.44 81 ARG A N 1
ATOM 633 C CA . ARG A 1 81 ? -21.149 0.996 41.654 1.00 97.44 81 ARG A CA 1
ATOM 634 C C . ARG A 1 81 ? -22.538 1.390 42.138 1.00 97.44 81 ARG A C 1
ATOM 636 O O . ARG A 1 81 ? -22.849 2.578 42.186 1.00 97.44 81 ARG A O 1
ATOM 643 N N . ILE A 1 82 ? -23.351 0.401 42.484 1.00 97.44 82 ILE A N 1
ATOM 644 C CA . ILE A 1 82 ? -24.733 0.590 42.927 1.00 97.44 82 ILE A CA 1
ATOM 645 C C . ILE A 1 82 ? -24.834 0.125 44.372 1.00 97.44 82 ILE A C 1
ATOM 647 O O . ILE A 1 82 ? -24.345 -0.950 44.726 1.00 97.44 82 ILE A O 1
ATOM 651 N N . PHE A 1 83 ? -25.476 0.946 45.193 1.00 96.88 83 PHE A N 1
ATOM 652 C CA . PHE A 1 83 ? -25.724 0.684 46.599 1.00 96.88 83 PHE A CA 1
ATOM 653 C C . PHE A 1 83 ? -27.209 0.412 46.813 1.00 96.88 83 PHE A C 1
ATOM 655 O O . PHE A 1 83 ? -28.070 1.060 46.214 1.00 96.88 83 PHE A O 1
ATOM 662 N N . TYR A 1 84 ? -27.491 -0.539 47.690 1.00 97.25 84 TYR A N 1
ATOM 663 C CA . TYR A 1 84 ? -28.805 -0.784 48.251 1.00 97.25 84 TYR A CA 1
ATOM 664 C C . TYR A 1 84 ? -28.728 -0.674 49.765 1.00 97.25 84 TYR A C 1
ATOM 666 O O . TYR A 1 84 ? -27.818 -1.233 50.381 1.00 97.25 84 TYR A O 1
ATOM 674 N N . THR A 1 85 ? -29.699 0.013 50.350 1.00 96.94 85 THR A N 1
ATOM 675 C CA . THR A 1 85 ? -29.839 0.164 51.796 1.00 96.94 85 THR A CA 1
ATOM 676 C C . THR A 1 85 ? -31.200 -0.377 52.195 1.00 96.94 85 THR A C 1
ATOM 678 O O . THR A 1 85 ? -32.218 0.079 51.683 1.00 96.94 85 THR A O 1
ATOM 681 N N . ALA A 1 86 ? -31.208 -1.386 53.064 1.00 97.06 86 ALA A N 1
ATOM 682 C CA . ALA A 1 86 ? -32.415 -1.901 53.691 1.00 97.06 86 ALA A CA 1
ATOM 683 C C . ALA A 1 86 ? -32.580 -1.253 55.066 1.00 97.06 86 ALA A C 1
ATOM 685 O O . ALA A 1 86 ? -31.657 -1.356 55.870 1.00 97.06 86 ALA A O 1
ATOM 686 N N . THR A 1 87 ? -33.732 -0.642 55.331 1.00 96.38 87 THR A N 1
ATOM 687 C CA . THR A 1 87 ? -34.062 0.022 56.603 1.00 96.38 87 THR A CA 1
ATOM 688 C C . THR A 1 87 ? -35.322 -0.609 57.193 1.00 96.38 87 THR A C 1
ATOM 690 O O . THR A 1 87 ? -36.335 -0.723 56.496 1.00 96.38 87 THR A O 1
ATOM 693 N N . ASP A 1 88 ? -35.265 -1.058 58.447 1.00 94.12 88 ASP A N 1
ATOM 694 C CA . ASP A 1 88 ? -36.440 -1.563 59.169 1.00 94.12 88 ASP A CA 1
ATOM 695 C C . ASP A 1 88 ? -37.360 -0.421 59.662 1.00 94.12 88 ASP A C 1
ATOM 697 O O . ASP A 1 88 ? -37.127 0.760 59.402 1.00 94.12 88 ASP A O 1
ATOM 701 N N . GLN A 1 89 ? -38.444 -0.768 60.362 1.00 91.62 89 GLN A N 1
ATOM 702 C CA . GLN A 1 89 ? -39.414 0.206 60.887 1.00 91.62 89 GLN A CA 1
ATOM 703 C C . GLN A 1 89 ? -38.892 1.003 62.093 1.00 91.62 89 GLN A C 1
ATOM 705 O O . GLN A 1 89 ? -39.411 2.080 62.390 1.00 91.62 89 GLN A O 1
ATOM 710 N N . ASN A 1 90 ? -37.879 0.480 62.780 1.00 91.50 90 ASN A N 1
ATOM 711 C CA . ASN A 1 90 ? -37.234 1.082 63.941 1.00 91.50 90 ASN A CA 1
ATOM 712 C C . ASN A 1 90 ? -36.040 1.971 63.541 1.00 91.50 90 ASN A C 1
ATOM 714 O O . ASN A 1 90 ? -35.475 2.663 64.389 1.00 91.50 90 ASN A O 1
ATOM 718 N N . GLY A 1 91 ? -35.703 2.010 62.249 1.00 91.25 91 GLY A N 1
ATOM 719 C CA . GLY A 1 91 ? -34.643 2.820 61.670 1.00 91.25 91 GLY A CA 1
ATOM 720 C C . GLY A 1 91 ? -33.274 2.141 61.630 1.00 91.25 91 GLY A C 1
ATOM 721 O O . GLY A 1 91 ? -32.308 2.811 61.255 1.00 91.25 91 GLY A O 1
ATOM 722 N N . ASN A 1 92 ? -33.144 0.852 61.976 1.00 94.62 92 ASN A N 1
ATOM 723 C CA . ASN A 1 92 ? -31.872 0.159 61.776 1.00 94.62 92 ASN A CA 1
ATOM 724 C C . ASN A 1 92 ? -31.696 -0.141 60.285 1.00 94.62 92 ASN A C 1
ATOM 726 O O . ASN A 1 92 ? -32.625 -0.553 59.587 1.00 94.62 92 ASN A O 1
ATOM 730 N N . ALA A 1 93 ? -30.482 0.082 59.784 1.00 96.00 93 ALA A N 1
ATOM 731 C CA . ALA A 1 93 ? -30.191 -0.008 58.363 1.00 96.00 93 ALA A CA 1
ATOM 732 C C . ALA A 1 93 ? -28.970 -0.883 58.084 1.00 96.00 93 ALA A C 1
ATOM 734 O O . ALA A 1 93 ? -27.969 -0.824 58.797 1.00 96.00 93 ALA A O 1
ATOM 735 N N . GLN A 1 94 ? -29.032 -1.641 56.991 1.00 97.25 94 GLN A N 1
ATOM 736 C CA . GLN A 1 94 ? -27.901 -2.380 56.445 1.00 97.25 94 GLN A CA 1
ATOM 737 C C . GLN A 1 94 ? -27.719 -2.052 54.971 1.00 97.25 94 GLN A C 1
ATOM 739 O O . GLN A 1 94 ? -28.675 -2.045 54.195 1.00 97.25 94 GLN A O 1
ATOM 744 N N . SER A 1 95 ? -26.471 -1.803 54.576 1.00 96.06 95 SER A N 1
ATOM 745 C CA . SER A 1 95 ? -26.124 -1.475 53.194 1.00 96.06 95 SER A CA 1
ATOM 746 C C . SER A 1 95 ? -25.299 -2.560 52.522 1.00 96.06 95 SER A C 1
ATOM 748 O O . SER A 1 95 ? -24.584 -3.339 53.148 1.00 96.06 95 SER A O 1
ATOM 750 N N . CYS A 1 96 ? -25.428 -2.595 51.209 1.00 96.06 96 CYS A N 1
ATOM 751 C CA . CYS A 1 96 ? -24.985 -3.668 50.350 1.00 96.06 96 CYS A CA 1
ATOM 752 C C . CYS A 1 96 ? -24.672 -3.057 48.977 1.00 96.06 96 CYS A C 1
ATOM 754 O O . CYS A 1 96 ? -25.345 -2.116 48.558 1.00 96.06 96 CYS A O 1
ATOM 756 N N . ALA A 1 97 ? -23.631 -3.523 48.287 1.00 96.62 97 ALA A N 1
ATOM 757 C CA . ALA A 1 97 ? -23.219 -2.925 47.020 1.00 96.62 97 ALA A CA 1
ATOM 758 C C . ALA A 1 97 ? -22.705 -3.967 46.036 1.00 96.62 97 ALA A C 1
ATOM 760 O O . ALA A 1 97 ? -22.090 -4.951 46.438 1.00 96.62 97 ALA A O 1
ATOM 761 N N . PHE A 1 98 ? -22.908 -3.683 44.755 1.00 97.62 98 PHE A N 1
ATOM 762 C CA . PHE A 1 98 ? -22.372 -4.453 43.638 1.00 97.62 98 PHE A CA 1
ATOM 763 C C . PHE A 1 98 ? -21.930 -3.498 42.524 1.00 97.62 98 PHE A C 1
ATOM 765 O O . PHE A 1 98 ? -22.298 -2.317 42.502 1.00 97.62 98 PHE A O 1
ATOM 772 N N . THR A 1 99 ? -21.099 -3.995 41.619 1.00 98.25 99 THR A N 1
ATOM 773 C CA . THR A 1 99 ? -20.494 -3.219 40.538 1.00 98.25 99 THR A CA 1
ATOM 774 C C . THR A 1 99 ? -20.922 -3.769 39.188 1.00 98.25 99 THR A C 1
ATOM 776 O O . THR A 1 99 ? -20.833 -4.967 38.933 1.00 98.25 99 THR A O 1
ATOM 779 N N . VAL A 1 100 ? -21.346 -2.874 38.299 1.00 98.38 100 VAL A N 1
ATOM 780 C CA . VAL A 1 100 ? -21.544 -3.166 36.879 1.00 98.38 100 VAL A CA 1
ATOM 781 C C . VAL A 1 100 ? -20.372 -2.572 36.108 1.00 98.38 100 VAL A C 1
ATOM 783 O O . VAL A 1 100 ? -20.192 -1.355 36.099 1.00 98.38 100 VAL A O 1
ATOM 786 N N . THR A 1 101 ? -19.581 -3.422 35.461 1.00 98.19 101 THR A N 1
ATOM 787 C CA . THR A 1 101 ? -18.463 -3.030 34.599 1.00 98.19 101 THR A CA 1
ATOM 788 C C . THR A 1 101 ? -18.802 -3.346 33.150 1.00 98.19 101 THR A C 1
ATOM 790 O O . THR A 1 101 ? -18.996 -4.511 32.796 1.00 98.19 101 THR A O 1
ATOM 793 N N . ILE A 1 102 ? -18.852 -2.300 32.323 1.00 98.31 102 ILE A N 1
ATOM 794 C CA . ILE A 1 102 ? -18.996 -2.397 30.873 1.00 98.31 102 ILE A CA 1
ATOM 795 C C . ILE A 1 102 ? -17.654 -2.100 30.213 1.00 98.31 102 ILE A C 1
ATOM 797 O O . ILE A 1 102 ? -17.083 -1.028 30.421 1.00 98.31 102 ILE A O 1
ATOM 801 N N . THR A 1 103 ? -17.159 -3.043 29.423 1.00 97.38 103 THR A N 1
ATOM 802 C CA . THR A 1 103 ? -15.933 -2.908 28.627 1.00 97.38 103 THR A CA 1
ATOM 803 C C . THR A 1 103 ? -16.250 -2.809 27.145 1.00 97.38 103 THR A C 1
ATOM 805 O O . THR A 1 103 ? -17.299 -3.271 26.703 1.00 97.38 103 THR A O 1
ATOM 808 N N . ASP A 1 104 ? -15.345 -2.195 26.391 1.00 97.88 104 ASP A N 1
ATOM 809 C CA . ASP A 1 104 ? -15.374 -2.264 24.935 1.00 97.88 104 ASP A CA 1
ATOM 810 C C . ASP A 1 104 ? -14.497 -3.418 24.456 1.00 97.88 104 ASP A C 1
ATOM 812 O O . ASP A 1 104 ? -13.332 -3.507 24.856 1.00 97.88 104 ASP A O 1
ATOM 816 N N . ASP A 1 105 ? -15.052 -4.298 23.632 1.00 96.75 105 ASP A N 1
ATOM 817 C CA . ASP A 1 105 ? -14.349 -5.412 22.992 1.00 96.75 105 ASP A CA 1
ATOM 818 C C . ASP A 1 105 ? -14.374 -5.333 21.460 1.00 96.75 105 ASP A C 1
ATOM 820 O O . ASP A 1 105 ? -13.888 -6.247 20.786 1.00 96.75 105 ASP A O 1
ATOM 824 N N . GLU A 1 106 ? -14.921 -4.253 20.901 1.00 97.56 106 GLU A N 1
ATOM 825 C CA . GLU A 1 106 ? -14.964 -4.042 19.464 1.00 97.56 106 GLU A CA 1
ATOM 826 C C . GLU A 1 106 ? -13.743 -3.218 19.028 1.00 97.56 106 GLU A C 1
ATOM 828 O O . GLU A 1 106 ? -13.431 -2.192 19.620 1.00 97.56 106 GLU A O 1
ATOM 833 N N . PRO A 1 107 ? -12.994 -3.653 18.001 1.00 97.06 107 PRO A N 1
ATOM 834 C CA . PRO A 1 107 ? -11.934 -2.832 17.441 1.00 97.06 107 PRO A CA 1
ATOM 835 C C . PRO A 1 107 ? -12.504 -1.681 16.599 1.00 97.06 107 PRO A C 1
ATOM 837 O O . PRO A 1 107 ? -13.556 -1.849 15.970 1.00 97.06 107 PRO A O 1
ATOM 840 N N . PRO A 1 108 ? -11.745 -0.579 16.436 1.00 97.44 108 PRO A N 1
ATOM 841 C CA . PRO A 1 108 ? -12.126 0.493 15.531 1.00 97.44 108 PRO A CA 1
ATOM 842 C C . PRO A 1 108 ? -12.394 -0.008 14.114 1.00 97.44 108 PRO A C 1
ATOM 844 O O . PRO A 1 108 ? -11.658 -0.825 13.553 1.00 97.44 108 PRO A O 1
ATOM 847 N N . THR A 1 109 ? -13.392 0.569 13.464 1.00 95.06 109 THR A N 1
ATOM 848 C CA . THR A 1 109 ? -13.564 0.433 12.020 1.00 95.06 109 THR A CA 1
ATOM 849 C C . THR A 1 109 ? -12.557 1.325 11.298 1.00 95.06 109 THR A C 1
ATOM 851 O O . THR A 1 109 ? -12.326 2.472 11.680 1.00 95.06 109 THR A O 1
ATOM 854 N N . LEU A 1 110 ? -11.920 0.798 10.249 1.00 95.94 110 LEU A N 1
ATOM 855 C CA . LEU A 1 110 ? -10.849 1.487 9.529 1.00 95.94 110 LEU A CA 1
ATOM 856 C C . LEU A 1 110 ? -11.040 1.326 8.018 1.00 95.94 110 LEU A C 1
ATOM 858 O O . LEU A 1 110 ? -10.934 0.230 7.472 1.00 95.94 110 LEU A O 1
ATOM 862 N N . THR A 1 111 ? -11.296 2.433 7.327 1.00 95.38 111 THR A N 1
ATOM 863 C CA . THR A 1 111 ? -11.423 2.476 5.867 1.00 95.38 111 THR A CA 1
ATOM 864 C C . THR A 1 111 ? -10.108 2.930 5.247 1.00 95.38 111 THR A C 1
ATOM 866 O O . THR A 1 111 ? -9.718 4.098 5.353 1.00 95.38 111 THR A O 1
ATOM 869 N N . CYS A 1 112 ? -9.426 2.001 4.578 1.00 94.06 112 CYS A N 1
ATOM 870 C CA . CYS A 1 112 ? -8.146 2.270 3.936 1.00 94.06 112 CYS A CA 1
ATOM 871 C C . CYS A 1 112 ? -8.251 3.174 2.706 1.00 94.06 112 CYS A C 1
ATOM 873 O O . CYS A 1 112 ? -9.239 3.129 1.966 1.00 94.06 112 CYS A O 1
ATOM 875 N N . PRO A 1 113 ? -7.169 3.907 2.395 1.00 94.75 113 PRO A N 1
ATOM 876 C CA . PRO A 1 113 ? -6.921 4.373 1.041 1.00 94.75 113 PRO A CA 1
ATOM 877 C C . PRO A 1 113 ? -6.911 3.196 0.060 1.00 94.75 113 PRO A C 1
ATOM 879 O O . PRO A 1 113 ? -6.554 2.075 0.415 1.00 94.75 113 PRO A O 1
ATOM 882 N N . LYS A 1 114 ? -7.285 3.462 -1.191 1.00 95.31 114 LYS A N 1
ATOM 883 C CA . LYS A 1 114 ? -7.115 2.490 -2.274 1.00 95.31 114 LYS A CA 1
ATOM 884 C C . LYS A 1 114 ? -5.638 2.366 -2.643 1.00 95.31 114 LYS A C 1
ATOM 886 O O . LYS A 1 114 ? -4.867 3.304 -2.430 1.00 95.31 114 LYS A O 1
ATOM 891 N N . ASP A 1 115 ? -5.288 1.242 -3.256 1.00 96.12 115 ASP A N 1
ATOM 892 C CA . ASP A 1 115 ? -3.981 1.058 -3.880 1.00 96.12 115 ASP A CA 1
ATOM 893 C C . ASP A 1 115 ? -3.709 2.157 -4.917 1.00 96.12 115 ASP A C 1
ATOM 895 O O . ASP A 1 115 ? -4.620 2.658 -5.586 1.00 96.12 115 ASP A O 1
ATOM 899 N N . ILE A 1 116 ? -2.440 2.550 -5.027 1.00 95.56 116 ILE A N 1
ATOM 900 C CA . ILE A 1 116 ? -1.998 3.653 -5.879 1.00 95.56 116 ILE A CA 1
ATOM 901 C C . ILE A 1 116 ? -0.981 3.128 -6.880 1.00 95.56 116 ILE A C 1
ATOM 903 O O . ILE A 1 116 ? 0.068 2.609 -6.502 1.00 95.56 116 ILE A O 1
ATOM 907 N N . GLU A 1 117 ? -1.252 3.345 -8.161 1.00 95.38 117 GLU A N 1
ATOM 908 C CA . GLU A 1 117 ? -0.305 3.078 -9.237 1.00 95.38 117 GLU A CA 1
ATOM 909 C C . GLU A 1 117 ? 0.286 4.386 -9.755 1.00 95.38 117 GLU A C 1
ATOM 911 O O . GLU A 1 117 ? -0.431 5.309 -10.144 1.00 95.38 117 GLU A O 1
ATOM 916 N N . VAL A 1 118 ? 1.614 4.468 -9.771 1.00 92.62 118 VAL A N 1
ATOM 917 C CA . VAL A 1 118 ? 2.342 5.625 -10.289 1.00 92.62 118 VAL A CA 1
ATOM 918 C C . VAL A 1 118 ? 3.361 5.155 -11.306 1.00 92.62 118 VAL A C 1
ATOM 920 O O . VAL A 1 118 ? 4.154 4.249 -11.055 1.00 92.62 118 VAL A O 1
ATOM 923 N N . LYS A 1 119 ? 3.383 5.806 -12.465 1.00 88.56 119 LYS A N 1
ATOM 924 C CA . LYS A 1 119 ? 4.496 5.684 -13.398 1.00 88.56 119 LYS A CA 1
ATOM 925 C C . LYS A 1 119 ? 5.487 6.794 -13.102 1.00 88.56 119 LYS A C 1
ATOM 927 O O . LYS A 1 119 ? 5.138 7.971 -13.144 1.00 88.56 119 LYS A O 1
ATOM 932 N N . LYS A 1 120 ? 6.727 6.429 -12.800 1.00 86.12 120 LYS A N 1
ATOM 933 C CA . LYS A 1 120 ? 7.803 7.411 -12.665 1.00 86.12 120 LYS A CA 1
ATOM 934 C C . LYS A 1 120 ? 8.057 8.042 -14.035 1.00 86.12 120 LYS A C 1
ATOM 936 O O . LYS A 1 120 ? 8.125 7.306 -15.001 1.00 86.12 120 LYS A O 1
ATOM 941 N N . THR A 1 121 ? 8.170 9.361 -14.150 1.00 76.69 121 THR A N 1
ATOM 942 C CA . THR A 1 121 ? 8.382 10.047 -15.449 1.00 76.69 121 THR A CA 1
ATOM 943 C C . THR A 1 121 ? 9.607 10.955 -15.466 1.00 76.69 121 THR A C 1
ATOM 945 O O . THR A 1 121 ? 10.052 11.364 -16.533 1.00 76.69 121 THR A O 1
ATOM 948 N N . THR A 1 122 ? 10.178 11.256 -14.302 1.00 74.38 122 THR A N 1
ATOM 949 C CA . THR A 1 122 ? 11.308 12.172 -14.147 1.00 74.38 122 THR A CA 1
ATOM 950 C C . THR A 1 122 ? 12.621 11.431 -13.906 1.00 74.38 122 THR A C 1
ATOM 952 O O . THR A 1 122 ? 12.660 10.336 -13.330 1.00 74.38 122 THR A O 1
ATOM 955 N N . ALA A 1 123 ? 13.719 12.059 -14.331 1.00 67.75 123 ALA A N 1
ATOM 956 C CA . ALA A 1 123 ? 15.066 11.638 -13.976 1.00 67.75 123 ALA A CA 1
ATOM 957 C C . ALA A 1 123 ? 15.307 11.949 -12.487 1.00 67.75 123 ALA A C 1
ATOM 959 O O . ALA A 1 123 ? 15.361 13.102 -12.075 1.00 67.75 123 ALA A O 1
ATOM 960 N N . GLY A 1 124 ? 15.390 10.912 -11.661 1.00 76.75 124 GLY A N 1
ATOM 961 C CA . GLY A 1 124 ? 15.571 11.009 -10.209 1.00 76.75 124 GLY A CA 1
ATOM 962 C C . GLY A 1 124 ? 15.436 9.626 -9.574 1.00 76.75 124 GLY A C 1
ATOM 963 O O . GLY A 1 124 ? 14.998 8.708 -10.259 1.00 76.75 124 GLY A O 1
ATOM 964 N N . PRO A 1 125 ? 15.824 9.393 -8.312 1.00 82.25 125 PRO A N 1
ATOM 965 C CA . PRO A 1 125 ? 15.719 8.066 -7.699 1.00 82.25 125 PRO A CA 1
ATOM 966 C C . PRO A 1 125 ? 14.281 7.709 -7.287 1.00 82.25 125 PRO A C 1
ATOM 968 O O . PRO A 1 125 ? 13.904 6.537 -7.353 1.00 82.25 125 PRO A O 1
ATOM 971 N N . THR A 1 126 ? 13.466 8.703 -6.930 1.00 88.56 126 THR A N 1
ATOM 972 C CA . THR A 1 126 ? 12.143 8.535 -6.311 1.00 88.56 126 THR A CA 1
ATOM 973 C C . THR A 1 126 ? 11.044 9.326 -7.027 1.00 88.56 126 THR A C 1
ATOM 975 O O . THR A 1 126 ? 11.329 10.215 -7.828 1.00 88.56 126 THR A O 1
ATOM 978 N N . VAL A 1 127 ? 9.784 8.995 -6.737 1.00 89.62 127 VAL A N 1
ATOM 979 C CA . VAL A 1 127 ? 8.592 9.767 -7.106 1.00 89.62 127 VAL A CA 1
ATOM 980 C C . VAL A 1 127 ? 7.814 10.107 -5.836 1.00 89.62 127 VAL A C 1
ATOM 982 O O . VAL A 1 127 ? 7.626 9.249 -4.973 1.00 89.62 127 VAL A O 1
ATOM 985 N N . THR A 1 128 ? 7.391 11.357 -5.687 1.00 91.50 128 THR A N 1
ATOM 986 C CA . THR A 1 128 ? 6.609 11.777 -4.519 1.00 91.50 128 THR A CA 1
ATOM 987 C C . THR A 1 128 ? 5.159 11.343 -4.683 1.00 91.50 128 THR A C 1
ATOM 989 O O . THR A 1 128 ? 4.524 11.683 -5.681 1.00 91.50 128 THR A O 1
ATOM 992 N N . VAL A 1 129 ? 4.621 10.622 -3.696 1.00 91.31 129 VAL A N 1
ATOM 993 C CA . VAL A 1 129 ? 3.233 10.135 -3.715 1.00 91.31 129 VAL A CA 1
ATOM 994 C 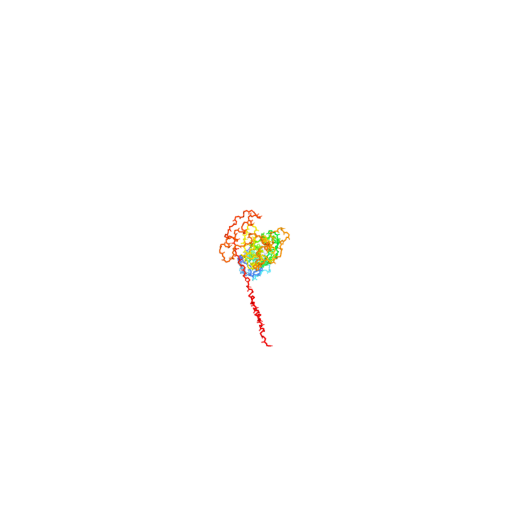C . VAL A 1 129 ? 2.472 10.673 -2.508 1.00 91.31 129 VAL A C 1
ATOM 996 O O . VAL A 1 129 ? 2.951 10.621 -1.376 1.00 91.31 129 VAL A O 1
ATOM 999 N N . HIS A 1 130 ? 1.264 11.182 -2.750 1.00 90.75 130 HIS A N 1
ATOM 1000 C CA . HIS A 1 130 ? 0.361 11.683 -1.717 1.00 90.75 130 HIS A CA 1
ATOM 1001 C C . HIS A 1 130 ? -0.909 10.835 -1.677 1.00 90.75 130 HIS A C 1
ATOM 1003 O O . HIS A 1 130 ? -1.456 10.481 -2.718 1.00 90.75 130 HIS A O 1
ATOM 1009 N N . TRP A 1 131 ? -1.410 10.563 -0.474 1.00 92.50 131 TRP A N 1
ATOM 1010 C CA . TRP A 1 131 ? -2.674 9.861 -0.251 1.00 92.50 131 TRP A CA 1
ATOM 1011 C C . TRP A 1 131 ? -3.473 10.526 0.872 1.00 92.50 131 TRP A C 1
ATOM 1013 O O . TRP A 1 131 ? -2.958 11.347 1.637 1.00 92.50 131 TRP A O 1
ATOM 1023 N N . ARG A 1 132 ? -4.765 10.220 0.963 1.00 90.25 132 ARG A N 1
ATOM 1024 C CA . ARG A 1 132 ? -5.589 10.636 2.107 1.00 90.25 132 ARG A CA 1
ATOM 1025 C C . ARG A 1 132 ? -5.331 9.687 3.272 1.00 90.25 132 ARG A C 1
ATOM 1027 O O . ARG A 1 132 ? -5.119 8.509 3.029 1.00 90.25 132 ARG A O 1
ATOM 1034 N N . SER A 1 133 ? -5.332 10.185 4.505 1.00 90.62 133 SER A N 1
ATOM 1035 C CA . SER A 1 133 ? -5.281 9.298 5.674 1.00 90.62 133 SER A CA 1
ATOM 1036 C C . SER A 1 133 ? -6.531 8.400 5.706 1.00 90.62 133 SER A C 1
ATOM 1038 O O . SER A 1 133 ? -7.562 8.814 5.164 1.00 90.62 133 SER A O 1
ATOM 1040 N N . PRO A 1 134 ? -6.457 7.198 6.307 1.00 93.81 134 PRO A N 1
ATOM 1041 C CA . PRO A 1 134 ? -7.631 6.361 6.543 1.00 93.81 134 PRO A CA 1
ATOM 1042 C C . PRO A 1 134 ? -8.736 7.108 7.298 1.00 93.81 134 PRO A C 1
ATOM 1044 O O . PRO A 1 134 ? -8.445 7.986 8.112 1.00 93.81 134 PRO A O 1
ATOM 1047 N N . ILE A 1 135 ? -9.986 6.726 7.047 1.00 94.19 135 ILE A N 1
ATOM 1048 C CA . ILE A 1 135 ? -11.139 7.145 7.857 1.00 94.19 135 ILE A CA 1
ATOM 1049 C C . ILE A 1 135 ? -11.346 6.080 8.930 1.00 94.19 135 ILE A C 1
ATOM 1051 O O . ILE A 1 135 ? -11.222 4.893 8.627 1.00 94.19 135 ILE A O 1
ATOM 1055 N N . TYR A 1 136 ? -11.634 6.492 10.159 1.00 94.81 136 TYR A N 1
ATOM 1056 C CA . TYR A 1 136 ? -11.792 5.585 11.287 1.00 94.81 136 TYR A CA 1
ATOM 1057 C C . TYR A 1 136 ? -12.895 6.044 12.229 1.00 94.81 136 TYR A C 1
ATOM 1059 O O . TYR A 1 136 ? -13.062 7.244 12.447 1.00 94.81 136 TYR A O 1
ATOM 1067 N N . GLU A 1 137 ? -13.613 5.077 12.786 1.00 94.25 137 GLU A N 1
ATOM 1068 C CA . GLU A 1 137 ? -14.694 5.272 13.754 1.00 94.25 137 GLU A CA 1
ATOM 1069 C C . GLU A 1 137 ? -14.724 4.093 14.723 1.00 94.25 137 GLU A C 1
ATOM 1071 O O . GLU A 1 137 ? -14.326 2.986 14.365 1.00 94.25 137 GLU A O 1
ATOM 1076 N N . ASP A 1 138 ? -15.216 4.324 15.932 1.00 97.31 138 ASP A N 1
ATOM 1077 C CA . ASP A 1 138 ? -15.285 3.324 16.991 1.00 97.31 138 ASP A CA 1
ATOM 1078 C C . ASP A 1 138 ? -16.633 3.416 17.717 1.00 97.31 138 ASP A C 1
ATOM 1080 O O . ASP A 1 138 ? -17.205 4.504 17.846 1.00 97.31 138 ASP A O 1
ATOM 1084 N N . ASN A 1 139 ? -17.158 2.276 18.166 1.00 96.06 139 ASN A N 1
ATOM 1085 C CA . ASN A 1 139 ? -18.445 2.176 18.860 1.00 96.06 139 ASN A CA 1
ATOM 1086 C C . ASN A 1 139 ? -18.445 2.927 20.203 1.00 96.06 139 ASN A C 1
ATOM 1088 O O . ASN A 1 139 ? -19.505 3.425 20.594 1.00 96.06 139 ASN A O 1
ATOM 1092 N N . SER A 1 140 ? -17.295 3.064 20.880 1.00 95.12 140 SER A N 1
ATOM 1093 C CA . SER A 1 140 ? -17.175 3.830 22.129 1.00 95.12 140 SER A CA 1
ATOM 1094 C C . SER A 1 140 ? -17.499 5.318 21.961 1.00 95.12 140 SER A C 1
ATOM 1096 O O . SER A 1 140 ? -17.937 5.971 22.914 1.00 95.12 140 SER A O 1
ATOM 1098 N N . GLY A 1 141 ? -17.289 5.868 20.758 1.00 91.25 141 GLY A N 1
ATOM 1099 C CA . GLY A 1 141 ? -17.333 7.307 20.489 1.00 91.25 141 GLY A CA 1
ATOM 1100 C C . GLY A 1 141 ? -16.163 8.096 21.094 1.00 91.25 141 GLY A C 1
ATOM 1101 O O . GLY A 1 141 ? -16.172 9.327 21.045 1.00 91.25 141 GLY A O 1
ATOM 1102 N N . GLU A 1 142 ? -15.170 7.415 21.670 1.00 92.81 142 GLU A N 1
ATOM 1103 C CA . GLU A 1 142 ? -13.947 8.024 22.189 1.00 92.81 142 GLU A CA 1
ATOM 1104 C C . GLU A 1 142 ? -12.909 8.237 21.072 1.00 92.81 142 GLU A C 1
ATOM 1106 O O . GLU A 1 142 ? -13.042 7.771 19.938 1.00 92.81 142 GLU A O 1
ATOM 1111 N N . ALA A 1 143 ? -11.848 8.987 21.384 1.00 92.19 143 ALA A N 1
ATOM 1112 C CA . ALA A 1 143 ? -10.786 9.260 20.424 1.00 92.19 143 ALA A CA 1
ATOM 1113 C C . ALA A 1 143 ? -9.988 7.989 20.080 1.00 92.19 143 ALA A C 1
ATOM 1115 O O . ALA A 1 143 ? -9.459 7.314 20.964 1.00 92.19 143 ALA A O 1
ATOM 1116 N N . VAL A 1 144 ? -9.826 7.729 18.782 1.00 96.19 144 VAL A N 1
ATOM 1117 C CA . VAL A 1 144 ? -8.985 6.649 18.247 1.00 96.19 144 VAL A CA 1
ATOM 1118 C C . VAL A 1 144 ? -7.596 7.188 17.915 1.00 96.19 144 VAL A C 1
ATOM 1120 O O . VAL A 1 144 ? -7.450 8.234 17.274 1.00 96.19 144 VAL A O 1
ATOM 1123 N N . THR A 1 145 ? -6.561 6.455 18.318 1.00 95.06 145 THR A N 1
ATOM 1124 C CA . THR A 1 145 ? -5.168 6.765 17.983 1.00 95.06 145 THR A CA 1
ATOM 1125 C C . THR A 1 145 ? -4.776 6.057 16.694 1.00 95.06 145 THR A C 1
ATOM 1127 O O . THR A 1 145 ? -4.917 4.842 16.587 1.00 95.06 145 THR A O 1
ATOM 1130 N N . LEU A 1 146 ? -4.246 6.806 15.724 1.00 94.88 146 LEU A N 1
ATOM 1131 C CA . LEU A 1 146 ? -3.781 6.269 14.446 1.00 94.88 146 LEU A CA 1
ATOM 1132 C C . LEU A 1 146 ? -2.249 6.309 14.362 1.00 94.88 146 LEU A C 1
ATOM 1134 O O . LEU A 1 146 ? -1.640 7.372 14.482 1.00 94.88 146 LEU A O 1
ATOM 1138 N N . PHE A 1 147 ? -1.634 5.163 14.090 1.00 93.56 147 PHE A N 1
ATOM 1139 C CA . PHE A 1 147 ? -0.194 5.000 13.922 1.00 93.56 147 PHE A CA 1
ATOM 1140 C C . PHE A 1 147 ? 0.158 4.525 12.507 1.00 93.56 147 PHE A C 1
ATOM 1142 O O . PHE A 1 147 ? -0.517 3.675 11.921 1.00 93.56 147 PHE A O 1
ATOM 1149 N N . THR A 1 148 ? 1.243 5.065 11.950 1.00 93.62 148 THR A N 1
ATOM 1150 C CA . THR A 1 148 ? 1.880 4.563 10.728 1.00 93.62 148 THR A CA 1
ATOM 1151 C C . THR A 1 148 ? 3.364 4.911 10.724 1.00 93.62 148 THR A C 1
ATOM 1153 O O . THR A 1 148 ? 3.762 5.983 11.174 1.00 93.62 148 THR A O 1
ATOM 1156 N N . GLU A 1 149 ? 4.183 4.024 10.168 1.00 86.19 149 GLU A N 1
ATOM 1157 C CA . GLU A 1 149 ? 5.616 4.264 9.950 1.00 86.19 149 GLU A CA 1
ATOM 1158 C C . GLU A 1 149 ? 5.880 5.059 8.659 1.00 86.19 149 GLU A C 1
ATOM 1160 O O . GLU A 1 149 ? 6.991 5.524 8.410 1.00 86.19 149 GLU A O 1
ATOM 1165 N N . SER A 1 150 ? 4.866 5.207 7.801 1.00 84.19 150 SER A N 1
ATOM 1166 C CA . SER A 1 150 ? 5.009 5.825 6.485 1.00 84.19 150 SER A CA 1
ATOM 1167 C C . SER A 1 150 ? 4.655 7.307 6.505 1.00 84.19 150 SER A C 1
ATOM 1169 O O . SER A 1 150 ? 3.536 7.700 6.830 1.00 84.19 150 SER A O 1
ATOM 1171 N N . ILE A 1 151 ? 5.594 8.143 6.065 1.00 79.75 151 ILE A N 1
ATOM 1172 C CA . ILE A 1 151 ? 5.378 9.586 5.958 1.00 79.75 151 ILE A CA 1
ATOM 1173 C C . ILE A 1 151 ? 4.622 9.889 4.660 1.00 79.75 151 ILE A C 1
ATOM 1175 O O . ILE A 1 151 ? 5.091 9.597 3.554 1.00 79.75 151 ILE A O 1
ATOM 1179 N N . LYS A 1 152 ? 3.448 10.509 4.788 1.00 76.75 152 LYS A N 1
ATOM 1180 C CA . LYS A 1 152 ? 2.673 11.022 3.654 1.00 76.75 152 LYS A CA 1
ATOM 1181 C C . LYS A 1 152 ? 3.492 12.049 2.869 1.00 76.75 152 LYS A C 1
ATOM 1183 O O . LYS A 1 152 ? 4.040 12.974 3.458 1.00 76.75 152 LYS A O 1
ATOM 1188 N N . GLY A 1 153 ? 3.537 11.912 1.542 1.00 73.19 153 GLY A N 1
ATOM 1189 C CA . GLY A 1 153 ? 4.342 12.798 0.691 1.00 73.19 153 GLY A CA 1
ATOM 1190 C C . GLY A 1 153 ? 5.832 12.441 0.659 1.00 73.19 153 GLY A C 1
ATOM 1191 O O . GLY A 1 153 ? 6.644 13.248 0.215 1.00 73.19 153 GLY A O 1
ATOM 1192 N N . SER A 1 154 ? 6.211 11.246 1.119 1.00 83.38 154 SER A N 1
ATOM 1193 C CA . SER A 1 154 ? 7.571 10.728 0.945 1.00 83.38 154 SER A CA 1
ATOM 1194 C C . SER A 1 154 ? 7.845 10.292 -0.503 1.00 83.38 154 SER A C 1
ATOM 1196 O O . SER A 1 154 ? 6.937 10.113 -1.323 1.00 83.38 154 SER A O 1
ATOM 1198 N N . GLY A 1 155 ? 9.134 10.175 -0.835 1.00 88.31 155 GLY A N 1
ATOM 1199 C CA . GLY A 1 155 ? 9.601 9.747 -2.149 1.00 88.31 155 GLY A CA 1
ATOM 1200 C C . GLY A 1 155 ? 9.752 8.229 -2.238 1.00 88.31 155 GLY A C 1
ATOM 1201 O O . GLY A 1 155 ? 10.560 7.644 -1.521 1.00 88.31 155 GLY A O 1
ATOM 1202 N N . PHE A 1 156 ? 9.054 7.604 -3.183 1.00 90.62 156 PHE A N 1
ATOM 1203 C CA . PHE A 1 156 ? 9.062 6.158 -3.409 1.00 90.62 156 PHE A CA 1
ATOM 1204 C C . PHE A 1 156 ? 9.929 5.779 -4.609 1.00 90.62 156 PHE A C 1
ATOM 1206 O O . PHE A 1 156 ? 9.860 6.405 -5.667 1.00 90.62 156 PHE A O 1
ATOM 1213 N N . ARG A 1 157 ? 10.757 4.740 -4.465 1.00 90.00 157 ARG A N 1
ATOM 1214 C CA . ARG A 1 157 ? 11.521 4.156 -5.585 1.00 90.00 157 ARG A CA 1
ATOM 1215 C C . ARG A 1 157 ? 10.617 3.270 -6.444 1.00 90.00 157 ARG A C 1
ATOM 1217 O O . ARG A 1 157 ? 9.531 2.904 -6.013 1.00 90.00 157 ARG A O 1
ATOM 1224 N N . VAL A 1 158 ? 11.078 2.893 -7.635 1.00 88.31 158 VAL A N 1
ATOM 1225 C CA . VAL A 1 158 ? 10.413 1.856 -8.445 1.00 88.31 158 VAL A CA 1
ATOM 1226 C C . VAL A 1 158 ? 10.276 0.574 -7.617 1.00 88.31 158 VAL A C 1
ATOM 1228 O O . VAL A 1 158 ? 11.231 0.175 -6.954 1.00 88.31 158 VAL A O 1
ATOM 1231 N N . GLY A 1 159 ? 9.099 -0.044 -7.652 1.00 90.12 159 GLY A N 1
ATOM 1232 C CA . GLY A 1 159 ? 8.756 -1.221 -6.859 1.00 90.12 159 GLY A CA 1
ATOM 1233 C C . GLY A 1 159 ? 7.398 -1.091 -6.170 1.00 90.12 159 GLY A C 1
ATOM 1234 O O . GLY A 1 159 ? 6.665 -0.125 -6.384 1.00 90.12 159 GLY A O 1
ATOM 1235 N N . GLN A 1 160 ? 7.072 -2.083 -5.347 1.00 94.06 160 GLN A N 1
ATOM 1236 C CA . GLN A 1 160 ? 5.869 -2.099 -4.517 1.00 94.06 160 GLN A CA 1
ATOM 1237 C C . GLN A 1 160 ? 6.211 -1.714 -3.080 1.00 94.06 160 GLN A C 1
ATOM 1239 O O . GLN A 1 160 ? 7.148 -2.254 -2.494 1.00 94.06 160 GLN A O 1
ATOM 1244 N N . HIS A 1 161 ? 5.420 -0.814 -2.505 1.00 93.56 161 HIS A N 1
ATOM 1245 C CA . HIS A 1 161 ? 5.581 -0.322 -1.140 1.00 93.56 161 HIS A CA 1
ATOM 1246 C C . HIS A 1 161 ? 4.277 -0.525 -0.387 1.00 93.56 161 HIS A C 1
ATOM 1248 O O . HIS A 1 161 ? 3.230 -0.039 -0.813 1.00 93.56 161 HIS A O 1
ATOM 1254 N N . ARG A 1 162 ? 4.329 -1.259 0.724 1.00 93.75 162 ARG A N 1
ATOM 1255 C CA . ARG A 1 162 ? 3.150 -1.553 1.544 1.00 93.75 162 ARG A CA 1
ATOM 1256 C C . ARG A 1 162 ? 3.053 -0.531 2.661 1.00 93.75 162 ARG A C 1
ATOM 1258 O O . ARG A 1 162 ? 3.952 -0.444 3.492 1.00 93.75 162 ARG A O 1
ATOM 1265 N N . ILE A 1 163 ? 1.955 0.208 2.687 1.00 94.50 163 ILE A N 1
ATOM 1266 C CA . ILE A 1 163 ? 1.681 1.197 3.720 1.00 94.50 163 ILE A CA 1
ATOM 1267 C C . ILE A 1 163 ? 0.732 0.566 4.725 1.00 94.50 163 ILE A C 1
ATOM 1269 O O . ILE A 1 163 ? -0.376 0.168 4.365 1.00 94.50 163 ILE A O 1
ATOM 1273 N N . LYS A 1 164 ? 1.177 0.460 5.978 1.00 94.50 164 LYS A N 1
ATOM 1274 C CA . LYS A 1 164 ? 0.386 -0.085 7.081 1.00 94.50 164 LYS A CA 1
ATOM 1275 C C . LYS A 1 164 ? -0.048 1.038 8.016 1.00 94.50 164 LYS A C 1
ATOM 1277 O O . LYS A 1 164 ? 0.773 1.849 8.448 1.00 94.50 164 LYS A O 1
ATOM 1282 N N . TYR A 1 165 ? -1.333 1.044 8.331 1.00 96.00 165 TYR A N 1
ATOM 1283 C CA . TYR A 1 165 ? -1.928 1.843 9.391 1.00 96.00 165 TYR A CA 1
ATOM 1284 C C . TYR A 1 165 ? -2.440 0.922 10.500 1.00 96.00 165 TYR A C 1
ATOM 1286 O O . TYR A 1 165 ? -2.976 -0.155 10.224 1.00 96.00 165 TYR A O 1
ATOM 1294 N N . GLU A 1 166 ? -2.264 1.359 11.740 1.00 96.44 166 GLU A N 1
ATOM 1295 C CA . GLU A 1 166 ? -2.801 0.740 12.952 1.00 96.44 166 GLU A CA 1
ATOM 1296 C C . GLU A 1 166 ? -3.674 1.770 13.666 1.00 96.44 166 GLU A C 1
ATOM 1298 O O . GLU A 1 166 ? -3.225 2.883 13.928 1.00 96.44 166 GLU A O 1
ATOM 1303 N N . ALA A 1 167 ? -4.921 1.408 13.945 1.00 97.00 167 ALA A N 1
ATOM 1304 C CA . ALA A 1 167 ? -5.837 2.187 14.762 1.00 97.00 167 ALA A CA 1
ATOM 1305 C C . ALA A 1 167 ? -6.021 1.474 16.103 1.00 97.00 167 ALA A C 1
ATOM 1307 O O . ALA A 1 167 ? -6.212 0.258 16.118 1.00 97.00 167 ALA A O 1
ATOM 1308 N N . ALA A 1 168 ? -5.955 2.220 17.202 1.00 96.81 168 ALA A N 1
ATOM 1309 C CA . ALA A 1 168 ? -6.190 1.716 18.548 1.00 96.81 168 ALA A CA 1
ATOM 1310 C C . ALA A 1 168 ? -7.201 2.606 19.274 1.00 96.81 168 ALA A C 1
ATOM 1312 O O . ALA A 1 168 ? -7.050 3.833 19.276 1.00 96.81 168 ALA A O 1
ATOM 1313 N N . ASP A 1 169 ? -8.217 1.994 19.874 1.00 96.81 169 ASP A N 1
ATOM 1314 C CA . ASP A 1 169 ? -9.155 2.691 20.754 1.00 96.81 169 ASP A CA 1
ATOM 1315 C C . ASP A 1 169 ? -8.561 2.896 22.165 1.00 96.81 169 ASP A C 1
ATOM 1317 O O . ASP A 1 169 ? -7.394 2.593 22.445 1.00 96.81 169 ASP A O 1
ATOM 1321 N N . ARG A 1 170 ? -9.380 3.422 23.081 1.00 94.75 170 ARG A N 1
ATOM 1322 C CA . ARG A 1 170 ? -9.001 3.650 24.483 1.00 94.75 170 ARG A CA 1
ATOM 1323 C C . ARG A 1 170 ? -9.021 2.379 25.339 1.00 94.75 170 ARG A C 1
ATOM 1325 O O . ARG A 1 170 ? -8.385 2.351 26.395 1.00 94.75 170 ARG A O 1
ATOM 1332 N N . SER A 1 171 ? -9.739 1.352 24.898 1.00 95.19 171 SER A N 1
ATOM 1333 C CA . SER A 1 171 ? -9.849 0.051 25.559 1.00 95.19 171 SER A CA 1
ATOM 1334 C C . SER A 1 171 ? -8.724 -0.914 25.171 1.00 95.19 171 SER A C 1
ATOM 1336 O O . SER A 1 171 ? -8.543 -1.941 25.821 1.00 95.19 171 SER A O 1
ATOM 1338 N N . GLY A 1 172 ? -7.899 -0.540 24.190 1.00 95.25 172 GLY A N 1
ATOM 1339 C CA . GLY A 1 172 ? -6.769 -1.312 23.691 1.00 95.25 172 GLY A CA 1
ATOM 1340 C C . GLY A 1 172 ? -7.110 -2.216 22.506 1.00 95.25 172 GLY A C 1
ATOM 1341 O O . GLY A 1 172 ? -6.239 -2.982 22.081 1.00 95.25 172 GLY A O 1
ATOM 1342 N N . ASN A 1 173 ? -8.325 -2.133 21.957 1.00 97.06 173 ASN A N 1
ATOM 1343 C CA . ASN A 1 173 ? -8.712 -2.865 20.761 1.00 97.06 173 ASN A CA 1
ATOM 1344 C C . ASN A 1 173 ? -8.048 -2.236 19.535 1.00 97.06 173 ASN A C 1
ATOM 1346 O O . ASN A 1 173 ? -7.872 -1.019 19.438 1.00 97.06 173 ASN A O 1
ATOM 1350 N N . LYS A 1 174 ? -7.631 -3.088 18.593 1.00 97.00 174 LYS A N 1
ATOM 1351 C CA . LYS A 1 174 ? -6.784 -2.685 17.467 1.00 97.00 174 LYS A CA 1
ATOM 1352 C C . LYS A 1 174 ? -7.345 -3.136 16.134 1.00 97.00 174 LYS A C 1
ATOM 1354 O O . LYS A 1 174 ? -7.747 -4.287 15.979 1.00 97.00 174 LYS A O 1
ATOM 1359 N N . ALA A 1 175 ? -7.241 -2.256 15.148 1.00 97.12 175 ALA A N 1
ATOM 1360 C CA . ALA A 1 175 ? -7.549 -2.543 13.758 1.00 97.12 175 ALA A CA 1
ATOM 1361 C C . ALA A 1 175 ? -6.387 -2.163 12.845 1.00 97.12 175 ALA A C 1
ATOM 1363 O O . ALA A 1 175 ? -5.628 -1.228 13.107 1.00 97.12 175 ALA A O 1
ATOM 1364 N N . PHE A 1 176 ? -6.254 -2.897 11.742 1.00 95.75 176 PHE A N 1
ATOM 1365 C CA . PHE A 1 176 ? -5.174 -2.703 10.786 1.00 95.75 176 PHE A CA 1
ATOM 1366 C C . PHE A 1 176 ? -5.705 -2.482 9.385 1.00 95.75 176 PHE A C 1
ATOM 1368 O O . PHE A 1 176 ? -6.696 -3.067 8.958 1.00 95.75 176 PHE A O 1
ATOM 1375 N N . CYS A 1 177 ? -4.965 -1.666 8.655 1.00 95.06 177 CYS A N 1
ATOM 1376 C CA . CYS A 1 177 ? -5.271 -1.266 7.303 1.00 95.06 177 CYS A CA 1
ATOM 1377 C C . CYS A 1 177 ? -3.996 -1.318 6.468 1.00 95.06 177 CYS A C 1
ATOM 1379 O O . CYS A 1 177 ? -2.957 -0.814 6.901 1.00 95.06 177 CYS A O 1
ATOM 1381 N N . ILE A 1 178 ? -4.060 -1.921 5.280 1.00 95.56 178 ILE A N 1
ATOM 1382 C CA . ILE A 1 178 ? -2.924 -1.988 4.361 1.00 95.56 178 ILE A CA 1
ATOM 1383 C C . ILE A 1 178 ? -3.389 -1.608 2.963 1.00 95.56 178 ILE A C 1
ATOM 1385 O O . ILE A 1 178 ? -4.370 -2.156 2.469 1.00 95.56 178 ILE A O 1
ATOM 1389 N N . PHE A 1 179 ? -2.638 -0.719 2.322 1.00 95.94 179 PHE A N 1
ATOM 1390 C CA . PHE A 1 179 ? -2.726 -0.472 0.886 1.00 95.94 179 PHE A CA 1
ATOM 1391 C C . PHE A 1 179 ? -1.321 -0.437 0.283 1.00 95.94 179 PHE A C 1
ATOM 1393 O O . PHE A 1 179 ? -0.315 -0.295 0.990 1.00 95.94 179 PHE A O 1
ATOM 1400 N N . THR A 1 180 ? -1.250 -0.595 -1.030 1.00 96.00 180 THR A N 1
ATOM 1401 C CA . THR A 1 180 ? 0.004 -0.716 -1.768 1.00 96.00 180 THR A CA 1
ATOM 1402 C C . THR A 1 180 ? 0.198 0.472 -2.697 1.00 96.00 180 THR A C 1
ATOM 1404 O O . THR A 1 180 ? -0.702 0.866 -3.436 1.00 96.00 180 THR A O 1
ATOM 1407 N N . ILE A 1 181 ? 1.408 1.026 -2.690 1.00 95.44 181 ILE A N 1
ATOM 1408 C CA . ILE A 1 181 ? 1.880 1.981 -3.689 1.00 95.44 181 ILE A CA 1
ATOM 1409 C C . ILE A 1 181 ? 2.785 1.222 -4.656 1.00 95.44 181 ILE A C 1
ATOM 1411 O O . ILE A 1 181 ? 3.858 0.750 -4.277 1.00 95.44 181 ILE A O 1
ATOM 1415 N N . THR A 1 182 ? 2.363 1.120 -5.911 1.00 95.38 182 THR A N 1
ATOM 1416 C CA . THR A 1 182 ? 3.129 0.487 -6.984 1.00 95.38 182 THR A CA 1
ATOM 1417 C C . THR A 1 182 ? 3.725 1.561 -7.879 1.00 95.38 182 THR A C 1
ATOM 1419 O O . THR A 1 182 ? 3.015 2.240 -8.620 1.00 95.38 182 THR A O 1
ATOM 1422 N N . VAL A 1 183 ? 5.049 1.705 -7.834 1.00 93.44 183 VAL A N 1
ATOM 1423 C CA . VAL A 1 183 ? 5.793 2.607 -8.714 1.00 93.44 183 VAL A CA 1
ATOM 1424 C C . VAL A 1 183 ? 6.398 1.799 -9.853 1.00 93.44 183 VAL A C 1
ATOM 1426 O O . VAL A 1 183 ? 7.333 1.023 -9.654 1.00 93.44 183 VAL A O 1
ATOM 1429 N N . SER A 1 184 ? 5.889 1.997 -11.064 1.00 89.88 184 SER A N 1
ATOM 1430 C CA . SER A 1 184 ? 6.420 1.370 -12.274 1.00 89.88 184 SER A CA 1
ATOM 1431 C C . SER A 1 184 ? 7.537 2.211 -12.896 1.00 89.88 184 SER A C 1
ATOM 1433 O O . SER A 1 184 ? 7.506 3.448 -12.887 1.00 89.88 184 SER A O 1
ATOM 1435 N N . ALA A 1 185 ? 8.547 1.530 -13.442 1.00 83.19 185 ALA A N 1
ATOM 1436 C CA . ALA A 1 185 ? 9.576 2.171 -14.251 1.00 83.19 185 ALA A CA 1
ATOM 1437 C C . ALA A 1 185 ? 9.016 2.555 -15.631 1.00 83.19 185 ALA A C 1
ATOM 1439 O O . ALA A 1 185 ? 8.202 1.817 -16.197 1.00 83.19 185 ALA A O 1
ATOM 1440 N N . PRO A 1 186 ? 9.488 3.658 -16.232 1.00 81.69 186 PRO A N 1
ATOM 1441 C CA . PRO A 1 186 ? 9.348 3.871 -17.658 1.00 81.69 186 PRO A CA 1
ATOM 1442 C C . PRO A 1 186 ? 9.877 2.695 -18.456 1.00 81.69 186 PRO A C 1
ATOM 1444 O O . PRO A 1 186 ? 11.017 2.266 -18.303 1.00 81.69 186 PRO A O 1
ATOM 1447 N N . THR A 1 187 ? 9.048 2.204 -19.362 1.00 84.25 187 THR A N 1
ATOM 1448 C CA . THR A 1 187 ? 9.476 1.278 -20.400 1.00 84.25 187 THR A CA 1
ATOM 1449 C C . THR A 1 187 ? 9.888 2.072 -21.629 1.00 84.25 187 THR A C 1
ATOM 1451 O O . THR A 1 187 ? 9.161 2.977 -22.048 1.00 84.25 187 THR A O 1
ATOM 1454 N N . CYS A 1 188 ? 11.005 1.694 -22.247 1.00 86.88 188 CYS A N 1
ATOM 1455 C CA . CYS A 1 188 ? 11.435 2.271 -23.516 1.00 86.88 188 CYS A CA 1
ATOM 1456 C C . CYS A 1 188 ? 10.345 2.142 -24.580 1.00 86.88 188 CYS A C 1
ATOM 1458 O O . CYS A 1 188 ? 9.820 1.044 -24.797 1.00 86.88 188 CYS A O 1
ATOM 1460 N N . ARG A 1 189 ? 10.042 3.238 -25.287 1.00 87.38 189 ARG A N 1
ATOM 1461 C CA . ARG A 1 189 ? 9.143 3.190 -26.451 1.00 87.38 189 ARG A CA 1
ATOM 1462 C C . ARG A 1 189 ? 9.652 2.148 -27.451 1.00 87.38 189 ARG A C 1
ATOM 1464 O O . ARG A 1 189 ? 10.829 2.149 -27.798 1.00 87.38 189 ARG A O 1
ATOM 1471 N N . GLN A 1 190 ? 8.795 1.245 -27.911 1.00 88.81 190 GLN A N 1
ATOM 1472 C CA . GLN A 1 190 ? 9.205 0.233 -28.884 1.00 88.81 190 GLN A CA 1
ATOM 1473 C C . GLN A 1 190 ? 9.122 0.801 -30.302 1.00 88.81 190 GLN A C 1
ATOM 1475 O O . GLN A 1 190 ? 8.057 1.220 -30.750 1.00 88.81 190 GLN A O 1
ATOM 1480 N N . TYR A 1 191 ? 10.255 0.804 -31.000 1.00 93.06 191 TYR A N 1
ATOM 1481 C CA . TYR A 1 191 ? 10.342 1.121 -32.422 1.00 93.06 191 TYR A CA 1
ATOM 1482 C C . TYR A 1 191 ? 10.663 -0.150 -33.211 1.00 93.06 191 TYR A C 1
ATOM 1484 O O . TYR A 1 191 ? 11.358 -1.039 -32.713 1.00 93.06 191 TYR A O 1
ATOM 1492 N N . ALA A 1 192 ? 10.139 -0.244 -34.433 1.00 94.44 192 ALA A N 1
ATOM 1493 C CA . ALA A 1 192 ? 10.408 -1.375 -35.312 1.00 94.44 192 ALA A CA 1
ATOM 1494 C C . ALA A 1 192 ? 11.883 -1.382 -35.764 1.00 94.44 192 ALA A C 1
ATOM 1496 O O . ALA A 1 192 ? 12.472 -0.309 -35.920 1.00 94.44 192 ALA A O 1
ATOM 1497 N N . PRO A 1 193 ? 12.494 -2.558 -35.988 1.00 95.44 193 PRO A N 1
ATOM 1498 C CA . PRO A 1 193 ? 13.803 -2.639 -36.630 1.00 95.44 193 PRO A CA 1
ATOM 1499 C C . PRO A 1 193 ? 13.768 -2.028 -38.044 1.00 95.44 193 PRO A C 1
ATOM 1501 O O . PRO A 1 193 ? 12.712 -2.061 -38.684 1.00 95.44 193 PRO A O 1
ATOM 1504 N N . PRO A 1 194 ? 14.896 -1.479 -38.530 1.00 95.12 194 PRO A N 1
ATOM 1505 C CA . PRO A 1 194 ? 14.953 -0.790 -39.815 1.00 95.12 194 PRO A CA 1
ATOM 1506 C C . PRO A 1 194 ? 14.612 -1.736 -40.967 1.00 95.12 194 PRO A C 1
ATOM 1508 O O . PRO A 1 194 ? 15.114 -2.859 -41.015 1.00 95.12 194 PRO A O 1
ATOM 1511 N N . VAL A 1 195 ? 13.790 -1.288 -41.914 1.00 93.94 195 VAL A N 1
ATOM 1512 C CA . VAL A 1 195 ? 13.525 -2.019 -43.164 1.00 93.94 195 VAL A CA 1
ATOM 1513 C C . VAL A 1 195 ? 14.849 -2.308 -43.880 1.00 93.94 195 VAL A C 1
ATOM 1515 O O . VAL A 1 195 ? 15.737 -1.459 -43.889 1.00 93.94 195 VAL A O 1
ATOM 1518 N N . ASN A 1 196 ? 14.981 -3.506 -44.462 1.00 92.75 196 ASN A N 1
ATOM 1519 C CA . ASN A 1 196 ? 16.209 -4.025 -45.086 1.00 92.75 196 ASN A CA 1
ATOM 1520 C C . ASN A 1 196 ? 17.439 -4.042 -44.155 1.00 92.75 196 ASN A C 1
ATOM 1522 O O . ASN A 1 196 ? 18.584 -3.990 -44.605 1.00 92.75 196 ASN A O 1
ATOM 1526 N N . GLY A 1 197 ? 17.213 -4.121 -42.849 1.00 93.31 197 GLY A N 1
ATOM 1527 C CA . GLY A 1 197 ? 18.274 -4.204 -41.861 1.00 93.31 197 GLY A CA 1
ATOM 1528 C C . GLY A 1 197 ? 17.842 -4.988 -40.635 1.00 93.31 197 GLY A C 1
ATOM 1529 O O . GLY A 1 197 ? 16.918 -5.803 -40.665 1.00 93.31 197 GLY A O 1
ATOM 1530 N N . LEU A 1 198 ? 18.525 -4.729 -39.531 1.00 95.44 198 LEU A N 1
ATOM 1531 C CA . LEU A 1 198 ? 18.224 -5.292 -38.228 1.00 95.44 198 LEU A CA 1
ATOM 1532 C C . LEU A 1 198 ? 18.510 -4.292 -37.120 1.00 95.44 198 LEU A C 1
ATOM 1534 O O . LEU A 1 198 ? 19.198 -3.289 -37.307 1.00 95.44 198 LEU A O 1
ATOM 1538 N N . LEU A 1 199 ? 17.991 -4.597 -35.941 1.00 96.06 199 LEU A N 1
ATOM 1539 C CA . LEU A 1 199 ? 18.269 -3.878 -34.715 1.00 96.06 199 LEU A CA 1
ATOM 1540 C C . LEU A 1 199 ? 18.906 -4.836 -33.712 1.00 96.06 199 LEU A C 1
ATOM 1542 O O . LEU A 1 199 ? 18.280 -5.817 -33.305 1.00 96.06 199 LEU A O 1
ATOM 1546 N N . ALA A 1 200 ? 20.135 -4.538 -33.304 1.00 95.75 200 ALA A N 1
ATOM 1547 C CA . ALA A 1 200 ? 20.790 -5.224 -32.200 1.00 95.75 200 ALA A CA 1
ATOM 1548 C C . ALA A 1 200 ? 20.586 -4.408 -30.925 1.00 95.75 200 ALA A C 1
ATOM 1550 O O . ALA A 1 200 ? 20.877 -3.216 -30.922 1.00 95.75 200 ALA A O 1
ATOM 1551 N N . CYS A 1 201 ? 20.099 -5.033 -29.854 1.00 95.12 201 CYS A N 1
ATOM 1552 C CA . CYS A 1 201 ? 19.816 -4.369 -28.585 1.00 95.12 201 CYS A CA 1
ATOM 1553 C C . CYS A 1 201 ? 20.362 -5.149 -27.395 1.00 95.12 201 CYS A C 1
ATOM 1555 O O . CYS A 1 201 ? 20.189 -6.363 -27.322 1.00 95.12 201 CYS A O 1
ATOM 1557 N N . VAL A 1 202 ? 20.896 -4.434 -26.411 1.00 92.25 202 VAL A N 1
ATOM 1558 C CA . VAL A 1 202 ? 21.301 -4.971 -25.112 1.00 92.25 202 VAL A CA 1
ATOM 1559 C C . VAL A 1 202 ? 20.665 -4.151 -23.993 1.00 92.25 202 VAL A C 1
ATOM 1561 O O . VAL A 1 202 ? 20.504 -2.934 -24.111 1.00 92.25 202 VAL A O 1
ATOM 1564 N N . GLN A 1 203 ? 20.249 -4.828 -22.926 1.00 89.25 203 GLN A N 1
ATOM 1565 C CA . GLN A 1 203 ? 19.769 -4.195 -21.700 1.00 89.25 203 GLN A CA 1
ATOM 1566 C C . GLN A 1 203 ? 20.904 -4.233 -20.675 1.00 89.25 203 GLN A C 1
ATOM 1568 O O . GLN A 1 203 ? 21.493 -5.288 -20.465 1.00 89.25 203 GLN A O 1
ATOM 1573 N N . SER A 1 204 ? 21.199 -3.096 -20.050 1.00 81.00 204 SER A N 1
ATOM 1574 C CA . SER A 1 204 ? 22.112 -3.011 -18.912 1.00 81.00 204 SER A CA 1
ATOM 1575 C C . SER A 1 204 ? 21.304 -2.764 -17.646 1.00 81.00 204 SER A C 1
ATOM 1577 O O . SER A 1 204 ? 20.638 -1.731 -17.519 1.00 81.00 204 SER A O 1
ATOM 1579 N N . ASP A 1 205 ? 21.377 -3.705 -16.708 1.00 74.31 205 ASP A N 1
ATOM 1580 C CA . ASP A 1 205 ? 20.734 -3.576 -15.398 1.00 74.31 205 ASP A CA 1
ATOM 1581 C C . ASP A 1 205 ? 21.439 -2.509 -14.547 1.00 74.31 205 ASP A C 1
ATOM 1583 O O . ASP A 1 205 ? 20.779 -1.702 -13.893 1.00 74.31 205 ASP A O 1
ATOM 1587 N N . ILE A 1 206 ? 22.773 -2.423 -14.653 1.00 70.25 206 ILE A N 1
ATOM 1588 C CA . ILE A 1 206 ? 23.617 -1.453 -13.934 1.00 70.25 206 ILE A CA 1
ATOM 1589 C C . ILE A 1 206 ? 23.208 -0.018 -14.272 1.00 70.25 206 ILE A C 1
ATOM 1591 O O . ILE A 1 206 ? 23.035 0.814 -13.385 1.00 70.25 206 ILE A O 1
ATOM 1595 N N . LEU A 1 207 ? 23.030 0.277 -15.561 1.00 69.38 207 LEU A N 1
ATOM 1596 C CA . LEU A 1 207 ? 22.637 1.611 -16.013 1.00 69.38 207 LEU A CA 1
ATOM 1597 C C . LEU A 1 207 ? 21.118 1.805 -16.073 1.00 69.38 207 LEU A C 1
ATOM 1599 O O . LEU A 1 207 ? 20.668 2.894 -16.431 1.00 69.38 207 LEU A O 1
ATOM 1603 N N . SER A 1 208 ? 20.327 0.764 -15.780 1.00 76.75 208 SER A N 1
ATOM 1604 C CA . SER A 1 208 ? 18.874 0.752 -16.006 1.00 76.75 208 SER A CA 1
ATOM 1605 C C . SER A 1 208 ? 18.511 1.311 -17.390 1.00 76.75 208 SER A C 1
ATOM 1607 O O . SER A 1 208 ? 17.606 2.135 -17.535 1.00 76.75 208 SER A O 1
ATOM 1609 N N . SER A 1 209 ? 19.278 0.910 -18.408 1.00 83.88 209 SER A N 1
ATOM 1610 C CA . SER A 1 209 ? 19.212 1.480 -19.753 1.00 83.88 209 SER A CA 1
ATOM 1611 C C . SER A 1 209 ? 19.248 0.400 -20.824 1.00 83.88 209 SER A C 1
ATOM 1613 O O . SER A 1 209 ? 19.800 -0.684 -20.631 1.00 83.88 209 SER A O 1
ATOM 1615 N N . LYS A 1 210 ? 18.648 0.706 -21.971 1.00 91.25 210 LYS A N 1
ATOM 1616 C CA . LYS A 1 210 ? 18.664 -0.146 -23.155 1.00 91.25 210 LYS A CA 1
ATOM 1617 C C . LYS A 1 210 ? 19.468 0.536 -24.246 1.00 91.25 210 LYS A C 1
ATOM 1619 O O . LYS A 1 210 ? 19.132 1.650 -24.634 1.00 91.25 210 LYS A O 1
ATOM 1624 N N . VAL A 1 211 ? 20.483 -0.134 -24.773 1.00 92.38 211 VAL A N 1
ATOM 1625 C CA . VAL A 1 211 ? 21.280 0.371 -25.895 1.00 92.38 211 VAL A CA 1
ATOM 1626 C C . VAL A 1 211 ? 20.958 -0.457 -27.125 1.00 92.38 211 VAL A C 1
ATOM 1628 O O . VAL A 1 211 ? 20.954 -1.684 -27.064 1.00 92.38 211 VAL A O 1
ATOM 1631 N N . CYS A 1 212 ? 20.680 0.202 -28.244 1.00 95.00 212 CYS A N 1
ATOM 1632 C CA . CYS A 1 212 ? 20.460 -0.456 -29.521 1.00 95.00 212 CYS A CA 1
ATOM 1633 C C . CYS A 1 212 ? 21.288 0.195 -30.625 1.00 95.00 212 CYS A C 1
ATOM 1635 O O . CYS A 1 212 ? 21.480 1.408 -30.629 1.00 95.00 212 CYS A O 1
ATOM 1637 N N . THR A 1 213 ? 21.721 -0.590 -31.604 1.00 94.75 213 THR A N 1
ATOM 1638 C CA . THR A 1 213 ? 22.307 -0.074 -32.843 1.00 94.75 213 THR A CA 1
ATOM 1639 C C . THR A 1 213 ? 21.575 -0.670 -34.048 1.00 94.75 213 THR A C 1
ATOM 1641 O O . THR A 1 213 ? 21.431 -1.899 -34.133 1.00 94.75 213 THR A O 1
ATOM 1644 N N . PRO A 1 214 ? 21.035 0.167 -34.953 1.00 95.56 214 PRO A N 1
ATOM 1645 C CA . PRO A 1 214 ? 20.508 -0.308 -36.219 1.00 95.56 214 PRO A CA 1
ATOM 1646 C C . PRO A 1 214 ? 21.676 -0.658 -37.152 1.00 95.56 214 PRO A C 1
ATOM 1648 O O . PRO A 1 214 ? 22.704 0.020 -37.154 1.00 95.56 214 PRO A O 1
ATOM 1651 N N . GLN A 1 215 ? 21.522 -1.714 -37.945 1.00 94.94 215 GLN A N 1
ATOM 1652 C CA . GLN A 1 215 ? 22.519 -2.170 -38.919 1.00 94.94 215 GLN A CA 1
ATOM 1653 C C . GLN A 1 215 ? 21.812 -2.529 -40.227 1.00 94.94 215 GLN A C 1
ATOM 1655 O O . GLN A 1 215 ? 20.706 -3.068 -40.201 1.00 94.94 215 GLN A O 1
ATOM 1660 N N . CYS A 1 216 ? 22.436 -2.227 -41.362 1.00 93.88 216 CYS A N 1
ATOM 1661 C CA . CYS A 1 216 ? 21.880 -2.498 -42.685 1.00 93.88 216 CYS A CA 1
ATOM 1662 C C . CYS A 1 216 ? 22.415 -3.804 -43.263 1.00 93.88 216 CYS A C 1
ATOM 1664 O O . CYS A 1 216 ? 23.593 -4.120 -43.090 1.00 93.88 216 CYS A O 1
ATOM 1666 N N . ASN A 1 217 ? 21.559 -4.538 -43.976 1.00 91.88 217 ASN A N 1
ATOM 1667 C CA . ASN A 1 217 ? 21.950 -5.759 -44.674 1.00 91.88 217 ASN A CA 1
ATOM 1668 C C . ASN A 1 217 ? 22.956 -5.470 -45.801 1.00 91.88 217 ASN A C 1
ATOM 1670 O O . ASN A 1 217 ? 23.123 -4.325 -46.247 1.00 91.88 217 ASN A O 1
ATOM 1674 N N . LEU A 1 218 ? 23.576 -6.532 -46.317 1.00 88.94 218 LEU A N 1
ATOM 1675 C CA . LEU A 1 218 ? 24.495 -6.455 -47.450 1.00 88.94 218 LEU A CA 1
ATOM 1676 C C . LEU A 1 218 ? 23.902 -5.644 -48.616 1.00 88.94 218 LEU A C 1
ATOM 1678 O O . LEU A 1 218 ? 22.735 -5.777 -48.978 1.00 88.94 218 LEU A O 1
ATOM 1682 N N . ASN A 1 219 ? 24.738 -4.806 -49.229 1.00 85.50 219 ASN A N 1
ATOM 1683 C CA . ASN A 1 219 ? 24.392 -3.936 -50.360 1.00 85.50 219 ASN A CA 1
ATOM 1684 C C . ASN A 1 219 ? 23.328 -2.862 -50.086 1.00 85.50 219 ASN A C 1
ATOM 1686 O O . ASN A 1 219 ? 22.937 -2.173 -51.022 1.00 85.50 219 ASN A O 1
ATOM 1690 N N . THR A 1 220 ? 22.902 -2.653 -48.841 1.00 89.19 220 THR A N 1
ATOM 1691 C CA . THR A 1 220 ? 22.016 -1.540 -48.457 1.00 89.19 220 THR A CA 1
ATOM 1692 C C . THR A 1 220 ? 22.770 -0.499 -47.622 1.00 89.19 220 THR A C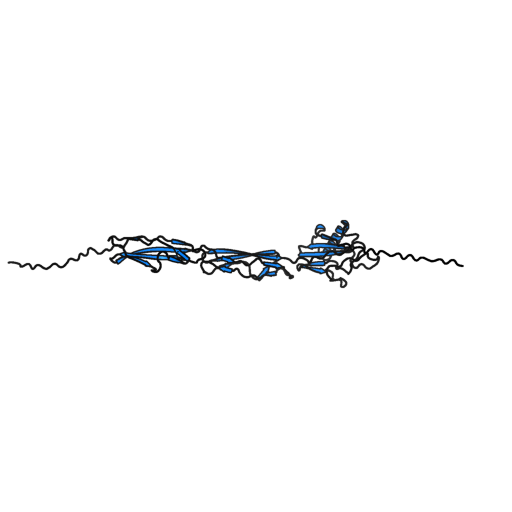 1
ATOM 1694 O O . THR A 1 220 ? 23.930 -0.703 -47.241 1.00 89.19 220 THR A O 1
ATOM 1697 N N . ASP A 1 221 ? 22.182 0.680 -47.429 1.00 91.25 221 ASP A N 1
ATOM 1698 C CA . ASP A 1 221 ? 22.727 1.746 -46.574 1.00 91.25 221 ASP A CA 1
ATOM 1699 C C . ASP A 1 221 ? 21.598 2.648 -46.079 1.00 91.25 221 ASP A C 1
ATOM 1701 O O . ASP A 1 221 ? 20.522 2.689 -46.674 1.00 91.25 221 ASP A O 1
ATOM 1705 N N . PHE A 1 222 ? 21.820 3.383 -44.999 1.00 93.50 222 PHE A N 1
ATOM 1706 C CA . PHE A 1 222 ? 20.772 4.145 -44.333 1.00 93.50 222 PHE A CA 1
ATOM 1707 C C . PHE A 1 222 ? 20.175 5.268 -45.201 1.00 93.50 222 PHE A C 1
ATOM 1709 O O . PHE A 1 222 ? 20.838 5.916 -46.017 1.00 93.50 222 PHE A O 1
ATOM 1716 N N . SER A 1 223 ? 18.890 5.553 -44.995 1.00 92.12 223 SER A N 1
ATOM 1717 C CA . SER A 1 2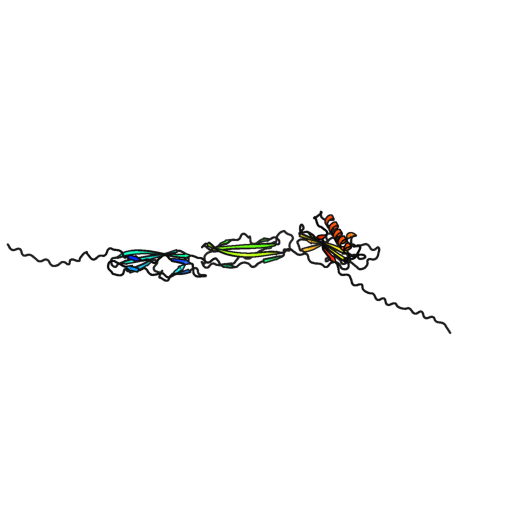23 ? 18.171 6.675 -45.625 1.00 92.12 223 SER A CA 1
ATOM 1718 C C . SER A 1 223 ? 18.714 8.041 -45.196 1.00 92.12 223 SER A C 1
ATOM 1720 O O . SER A 1 223 ? 18.848 8.942 -46.025 1.00 92.12 223 SER A O 1
ATOM 1722 N N . ARG A 1 224 ? 19.162 8.161 -43.947 1.00 92.56 224 ARG A N 1
ATOM 1723 C CA . ARG A 1 224 ? 19.883 9.318 -43.386 1.00 92.56 224 ARG A CA 1
ATOM 1724 C C . ARG A 1 224 ? 21.010 8.828 -42.479 1.00 92.56 224 ARG A C 1
ATOM 1726 O O . ARG A 1 224 ? 21.013 7.663 -42.103 1.00 92.56 224 ARG A O 1
ATOM 1733 N N . ILE A 1 225 ? 21.956 9.699 -42.140 1.00 92.75 225 ILE A N 1
ATOM 1734 C CA . ILE A 1 225 ? 23.115 9.328 -41.314 1.00 92.75 225 ILE A CA 1
ATOM 1735 C C . ILE A 1 225 ? 22.618 8.891 -39.922 1.00 92.75 225 ILE A C 1
ATOM 1737 O O . ILE A 1 225 ? 22.034 9.722 -39.215 1.00 92.75 225 ILE A O 1
ATOM 1741 N N . PRO A 1 226 ? 22.785 7.609 -39.539 1.00 94.50 226 PRO A N 1
ATOM 1742 C CA . PRO A 1 226 ? 22.332 7.109 -38.249 1.00 94.50 226 PRO A CA 1
ATOM 1743 C C . PRO A 1 226 ? 23.295 7.536 -37.141 1.00 94.50 226 PRO A C 1
ATOM 1745 O O . PRO A 1 226 ? 24.464 7.840 -37.380 1.00 94.50 226 PRO A O 1
ATOM 1748 N N . SER A 1 227 ? 22.815 7.486 -35.904 1.00 94.19 227 SER A N 1
ATOM 1749 C CA . SER A 1 227 ? 23.711 7.468 -34.752 1.00 94.19 227 SER A CA 1
ATOM 1750 C C . SER A 1 227 ? 24.405 6.111 -34.664 1.00 94.19 227 SER A C 1
ATOM 1752 O O . SER A 1 227 ? 23.816 5.083 -35.009 1.00 94.19 227 SER A O 1
ATOM 1754 N N . ASN A 1 228 ? 25.646 6.102 -34.184 1.00 90.88 228 ASN A N 1
ATOM 1755 C CA . ASN A 1 228 ? 26.381 4.877 -33.879 1.00 90.88 228 ASN A CA 1
ATOM 1756 C C . ASN A 1 228 ? 25.596 3.953 -32.933 1.00 90.88 228 ASN A C 1
ATOM 1758 O O . ASN A 1 228 ? 25.517 2.745 -33.152 1.00 90.88 228 ASN A O 1
ATOM 1762 N N . MET A 1 229 ? 24.962 4.519 -31.906 1.00 91.75 229 MET A N 1
ATOM 1763 C CA . MET A 1 229 ? 24.071 3.782 -31.018 1.00 91.75 229 MET A CA 1
ATOM 1764 C C . MET A 1 229 ? 22.983 4.691 -30.458 1.00 91.75 229 MET A C 1
ATOM 1766 O O . MET A 1 229 ? 23.152 5.896 -30.336 1.00 91.75 229 MET A O 1
ATOM 1770 N N . TYR A 1 230 ? 21.857 4.101 -30.098 1.00 93.81 230 TYR A N 1
ATOM 1771 C CA . TYR A 1 230 ? 20.734 4.767 -29.463 1.00 93.81 230 TYR A CA 1
ATOM 1772 C C . TYR A 1 230 ? 20.617 4.220 -28.049 1.00 93.81 230 TYR A C 1
ATOM 1774 O O . TYR A 1 230 ? 20.668 3.008 -27.853 1.00 93.81 230 TYR A O 1
ATOM 1782 N N . ILE A 1 231 ? 20.456 5.100 -27.070 1.00 91.81 231 ILE A N 1
ATOM 1783 C CA . ILE A 1 231 ? 20.292 4.731 -25.668 1.00 91.81 231 ILE A CA 1
ATOM 1784 C C . ILE A 1 231 ? 18.916 5.170 -25.185 1.00 91.81 231 ILE A C 1
ATOM 1786 O O . ILE A 1 231 ? 18.505 6.307 -25.391 1.00 91.81 231 ILE A O 1
ATOM 1790 N N . CYS A 1 232 ? 18.200 4.260 -24.545 1.00 91.19 232 CYS A N 1
ATOM 1791 C CA . CYS A 1 232 ? 17.018 4.565 -23.768 1.00 91.19 232 CYS A CA 1
ATOM 1792 C C . CYS A 1 232 ? 17.370 4.466 -22.292 1.00 91.19 232 CYS A C 1
ATOM 1794 O O . CYS A 1 232 ? 17.821 3.420 -21.826 1.00 91.19 232 CYS A O 1
ATOM 1796 N N . GLN A 1 233 ? 17.189 5.568 -21.577 1.00 83.75 233 GLN A N 1
ATOM 1797 C CA . GLN A 1 233 ? 17.527 5.678 -20.162 1.00 83.75 233 GLN A CA 1
ATOM 1798 C C . GLN A 1 233 ? 16.282 5.481 -19.284 1.00 83.75 233 GLN A C 1
ATOM 1800 O O . GLN A 1 233 ? 15.212 5.089 -19.754 1.00 83.75 233 GLN A O 1
ATOM 1805 N N . SER A 1 234 ? 16.409 5.786 -17.993 1.00 77.00 234 SER A N 1
ATOM 1806 C CA . SER A 1 234 ? 15.366 5.599 -16.978 1.00 77.00 234 SER A CA 1
ATOM 1807 C C . SER A 1 234 ? 14.087 6.417 -17.196 1.00 77.00 234 SER A C 1
ATOM 1809 O O . SER A 1 234 ? 13.097 6.147 -16.523 1.00 77.00 234 SER A O 1
ATOM 1811 N N . THR A 1 235 ? 14.074 7.379 -18.125 1.00 80.00 235 THR A N 1
ATOM 1812 C CA . THR A 1 235 ? 12.880 8.140 -18.540 1.00 80.00 235 THR A CA 1
ATOM 1813 C C . THR A 1 235 ? 12.009 7.389 -19.553 1.00 80.00 235 THR A C 1
ATOM 1815 O O . THR A 1 235 ? 10.854 7.756 -19.757 1.00 80.00 235 THR A O 1
ATOM 1818 N N . GLY A 1 236 ? 12.524 6.323 -20.179 1.00 85.75 236 GLY A N 1
ATOM 1819 C CA . GLY A 1 236 ? 11.830 5.569 -21.232 1.00 85.75 236 GLY A CA 1
ATOM 1820 C C . GLY A 1 236 ? 11.899 6.213 -22.624 1.00 85.75 236 GLY A C 1
ATOM 1821 O O . GLY A 1 236 ? 11.321 5.682 -23.579 1.00 85.75 236 GLY A O 1
ATOM 1822 N N . GLU A 1 237 ? 12.614 7.330 -22.755 1.00 87.06 237 GLU A N 1
ATOM 1823 C CA . GLU A 1 237 ? 12.865 8.006 -24.027 1.00 87.06 237 GLU A CA 1
ATOM 1824 C C . GLU A 1 237 ? 14.195 7.570 -24.644 1.00 87.06 237 GLU A C 1
ATOM 1826 O O . GLU A 1 237 ? 15.159 7.274 -23.938 1.00 87.06 237 GLU A O 1
ATOM 1831 N N . TRP A 1 238 ? 14.235 7.534 -25.977 1.00 92.06 238 TRP A N 1
ATOM 1832 C CA . TRP A 1 238 ? 15.432 7.205 -26.746 1.00 92.06 238 TRP A CA 1
ATOM 1833 C C . TRP A 1 238 ? 16.217 8.464 -27.093 1.00 92.06 238 TRP A C 1
ATOM 1835 O O . TRP A 1 238 ? 15.639 9.459 -27.522 1.00 92.06 238 TRP A O 1
ATOM 1845 N N . TYR A 1 239 ? 17.540 8.367 -27.024 1.00 91.31 239 TYR A N 1
ATOM 1846 C CA . TYR A 1 239 ? 18.461 9.418 -27.427 1.00 91.31 239 TYR A CA 1
ATOM 1847 C C . TYR A 1 239 ? 19.569 8.836 -28.318 1.00 91.31 239 TYR A C 1
ATOM 1849 O O . TYR A 1 239 ? 20.103 7.766 -28.016 1.00 91.31 239 TYR A O 1
ATOM 1857 N N . PRO A 1 240 ? 19.932 9.504 -29.423 1.00 93.69 240 PRO A N 1
ATOM 1858 C CA . PRO A 1 240 ? 21.090 9.130 -30.229 1.00 93.69 240 PRO A CA 1
ATOM 1859 C C . PRO A 1 240 ? 22.390 9.470 -29.487 1.00 93.69 240 PRO A C 1
ATOM 1861 O O . PRO A 1 240 ? 22.624 10.626 -29.126 1.00 93.69 240 PRO A O 1
ATOM 1864 N N . LEU A 1 241 ? 23.245 8.470 -29.291 1.00 90.88 241 LEU A N 1
ATOM 1865 C CA . LEU A 1 241 ? 24.534 8.574 -28.613 1.00 90.88 241 LEU A CA 1
ATOM 1866 C C . LEU A 1 241 ? 25.657 8.736 -29.643 1.00 90.88 241 LEU A C 1
ATOM 1868 O O . LEU A 1 241 ? 26.435 7.828 -29.931 1.00 90.88 241 LEU A O 1
ATOM 1872 N N . ASP A 1 242 ? 25.691 9.916 -30.251 1.00 89.25 242 ASP A N 1
ATOM 1873 C CA . ASP A 1 242 ? 26.713 10.320 -31.211 1.00 89.25 242 ASP A CA 1
ATOM 1874 C C . ASP A 1 242 ? 26.793 11.847 -31.236 1.00 89.25 242 ASP A C 1
ATOM 1876 O O . ASP A 1 242 ? 25.759 12.519 -31.217 1.00 89.25 242 ASP A O 1
ATOM 1880 N N . SER A 1 243 ? 27.998 12.409 -31.226 1.00 88.12 243 SER A N 1
ATOM 1881 C CA . SER A 1 243 ? 28.226 13.857 -31.186 1.00 88.12 243 SER A CA 1
ATOM 1882 C C . SER A 1 243 ? 28.423 14.481 -32.568 1.00 88.12 243 SER A C 1
ATOM 1884 O O . SER A 1 243 ? 28.437 15.707 -32.675 1.00 88.12 243 SER A O 1
ATOM 1886 N N . ARG A 1 244 ? 28.545 13.679 -33.636 1.00 90.69 244 ARG A N 1
ATOM 1887 C CA . ARG A 1 244 ? 28.756 14.197 -34.993 1.00 90.69 244 ARG A CA 1
ATOM 1888 C C . ARG A 1 244 ? 27.572 15.084 -35.420 1.00 90.69 244 ARG A C 1
ATOM 1890 O O . ARG A 1 244 ? 26.423 14.650 -35.318 1.00 90.69 244 ARG A O 1
ATOM 1897 N N . PRO A 1 245 ? 27.816 16.294 -35.956 1.00 89.25 245 PRO A N 1
ATOM 1898 C CA . PRO A 1 245 ? 26.747 17.229 -36.324 1.00 89.25 245 PRO A CA 1
ATOM 1899 C C . PRO A 1 245 ? 25.910 16.751 -37.519 1.00 89.25 245 PRO A C 1
ATOM 1901 O O . PRO A 1 245 ? 24.784 17.193 -37.705 1.00 89.25 245 PRO A O 1
ATOM 1904 N N . THR A 1 246 ? 26.444 15.833 -38.326 1.00 90.44 246 THR A N 1
ATOM 1905 C CA . THR A 1 246 ? 25.773 15.268 -39.502 1.00 90.44 246 THR A CA 1
ATOM 1906 C C . THR A 1 246 ? 24.788 14.144 -39.165 1.00 90.44 246 THR A C 1
ATOM 1908 O O . THR A 1 246 ? 24.044 13.706 -40.041 1.00 90.44 246 THR A O 1
ATOM 1911 N N . VAL A 1 247 ? 24.770 13.662 -37.916 1.00 92.94 247 VAL A N 1
ATOM 1912 C CA . VAL A 1 247 ? 23.894 12.571 -37.471 1.00 92.94 247 VAL A CA 1
ATOM 1913 C C . VAL A 1 247 ? 22.458 13.059 -37.323 1.00 92.94 247 VAL A C 1
ATOM 1915 O O . VAL A 1 247 ? 22.184 14.048 -36.643 1.00 92.94 247 VAL A O 1
ATOM 1918 N N . SER A 1 248 ? 21.516 12.316 -37.905 1.00 92.94 248 SER A N 1
ATOM 1919 C CA . SER A 1 248 ? 20.092 12.583 -37.722 1.00 92.94 248 SER A CA 1
ATOM 1920 C C . SER A 1 248 ? 19.665 12.292 -36.283 1.00 92.94 248 SER A C 1
ATOM 1922 O O . SER A 1 248 ? 19.886 11.198 -35.757 1.00 92.94 248 SER A O 1
ATOM 1924 N N . ARG A 1 249 ? 19.002 13.271 -35.660 1.00 91.81 249 ARG A N 1
ATOM 1925 C CA . ARG A 1 249 ? 18.415 13.151 -34.317 1.00 91.81 249 ARG A CA 1
ATOM 1926 C C . ARG A 1 249 ? 16.975 12.630 -34.323 1.00 91.81 249 ARG A C 1
ATOM 1928 O O . ARG A 1 249 ? 16.395 12.430 -33.262 1.00 91.81 249 ARG A O 1
ATOM 1935 N N . GLU A 1 250 ? 16.406 12.403 -35.503 1.00 91.88 250 GLU A N 1
ATOM 1936 C CA . GLU A 1 250 ? 15.026 11.949 -35.666 1.00 91.88 250 GLU A CA 1
ATOM 1937 C C . GLU A 1 250 ? 14.862 10.481 -35.263 1.00 91.88 250 GLU A C 1
ATOM 1939 O O . GLU A 1 250 ? 15.676 9.624 -35.631 1.00 91.88 250 GLU A O 1
ATOM 1944 N N . LEU A 1 251 ? 13.762 10.193 -34.566 1.00 92.31 251 LEU A N 1
ATOM 1945 C CA . LEU A 1 251 ? 13.333 8.853 -34.175 1.00 92.31 251 LEU A CA 1
ATOM 1946 C C . LEU A 1 251 ? 12.008 8.480 -34.860 1.00 92.31 251 LEU A C 1
ATOM 1948 O O . LEU A 1 251 ? 11.181 9.370 -35.066 1.00 92.31 251 LEU A O 1
ATOM 1952 N N . PRO A 1 252 ? 11.755 7.189 -35.165 1.00 93.62 252 PRO A N 1
ATOM 1953 C CA . PRO A 1 252 ? 12.626 6.014 -34.963 1.00 93.62 252 PRO A CA 1
ATOM 1954 C C . PRO A 1 252 ? 13.908 6.090 -35.795 1.00 93.62 252 PRO A C 1
ATOM 1956 O O . PRO A 1 252 ? 13.943 6.872 -36.734 1.00 93.62 252 PRO A O 1
ATOM 1959 N N . TRP A 1 253 ? 14.943 5.302 -35.477 1.00 94.19 253 TRP A N 1
ATOM 1960 C CA . TRP A 1 253 ? 16.167 5.192 -36.296 1.00 94.19 253 TRP A CA 1
ATOM 1961 C C . TRP A 1 253 ? 15.858 4.975 -37.790 1.00 94.19 253 TRP A C 1
ATOM 1963 O O . TRP A 1 253 ? 14.796 4.449 -38.129 1.00 94.19 253 TRP A O 1
ATOM 1973 N N . PRO A 1 254 ? 16.756 5.382 -38.702 1.00 94.75 254 PRO A N 1
ATOM 1974 C CA . PRO A 1 254 ? 16.464 5.311 -40.124 1.00 94.75 254 PRO A CA 1
ATOM 1975 C C . PRO A 1 254 ? 16.415 3.901 -40.689 1.00 94.75 254 PRO A C 1
ATOM 1977 O O . PRO A 1 254 ? 17.226 3.049 -40.334 1.00 94.75 254 PRO A O 1
ATOM 1980 N N . ASP A 1 255 ? 15.518 3.717 -41.654 1.00 94.56 255 ASP A N 1
ATOM 1981 C CA . ASP A 1 255 ? 15.477 2.531 -42.503 1.00 94.56 255 ASP A CA 1
ATOM 1982 C C . ASP A 1 255 ? 16.661 2.491 -43.472 1.00 94.56 255 ASP A C 1
ATOM 1984 O O . ASP A 1 255 ? 17.226 3.535 -43.840 1.00 94.56 255 ASP A O 1
ATOM 1988 N N . CYS A 1 256 ? 16.991 1.285 -43.929 1.00 92.38 256 CYS A N 1
ATOM 1989 C CA . CYS A 1 256 ? 17.971 1.057 -44.977 1.00 92.38 256 CYS A CA 1
ATOM 1990 C C . CYS A 1 256 ? 17.306 1.211 -46.348 1.00 92.38 256 CYS A C 1
ATOM 1992 O O . CYS A 1 256 ? 16.241 0.661 -46.629 1.00 92.38 256 CYS A O 1
ATOM 1994 N N . THR A 1 257 ? 17.942 2.002 -47.204 1.00 86.50 257 THR A N 1
ATOM 1995 C CA . THR A 1 257 ? 17.571 2.181 -48.608 1.00 86.50 257 THR A CA 1
ATOM 1996 C C . THR A 1 257 ? 17.749 0.887 -49.397 1.00 86.50 257 THR A C 1
ATOM 1998 O O . THR A 1 257 ? 18.396 -0.058 -48.943 1.00 86.50 257 THR A O 1
ATOM 2001 N N . ASP A 1 258 ? 17.174 0.845 -50.596 1.00 72.69 258 ASP A N 1
ATOM 2002 C CA . ASP A 1 258 ? 17.449 -0.218 -51.560 1.00 72.69 258 ASP A CA 1
ATOM 2003 C C . ASP A 1 258 ? 18.922 -0.199 -52.027 1.00 72.69 258 ASP A C 1
ATOM 2005 O O . ASP A 1 258 ? 19.726 0.626 -51.593 1.00 72.69 258 ASP A O 1
ATOM 2009 N N . VAL A 1 259 ? 19.273 -1.135 -52.917 1.00 71.94 259 VAL A N 1
ATOM 2010 C CA . VAL A 1 259 ? 20.648 -1.431 -53.352 1.00 71.94 259 VAL A CA 1
ATOM 2011 C C . VAL A 1 259 ? 21.481 -0.167 -53.599 1.00 71.94 259 VAL A C 1
ATOM 2013 O O . VAL A 1 259 ? 21.210 0.634 -54.497 1.00 71.94 259 VAL A O 1
ATOM 2016 N N . VAL A 1 260 ? 22.537 -0.032 -52.805 1.00 73.25 260 VAL A N 1
ATOM 2017 C CA . VAL A 1 260 ? 23.513 1.053 -52.858 1.00 73.25 260 VAL A CA 1
ATOM 2018 C C . VAL A 1 260 ? 24.311 0.940 -54.147 1.00 73.25 260 VAL A C 1
ATOM 2020 O O . VAL A 1 260 ? 24.784 -0.138 -54.509 1.00 73.25 260 VAL A O 1
ATOM 2023 N N . LYS A 1 261 ? 24.499 2.066 -54.841 1.00 65.56 261 LYS A N 1
ATOM 2024 C CA . LYS A 1 261 ? 25.371 2.101 -56.017 1.00 65.56 261 LYS A CA 1
ATOM 2025 C C . LYS A 1 261 ? 26.826 1.895 -55.571 1.00 65.56 261 LYS A C 1
ATOM 2027 O O . LYS A 1 261 ? 27.272 2.601 -54.665 1.00 65.56 261 LYS A O 1
ATOM 2032 N N . PRO A 1 262 ? 27.588 0.981 -56.197 1.00 67.00 262 PRO A N 1
ATOM 2033 C CA . PRO A 1 262 ? 29.005 0.815 -55.893 1.00 67.00 262 PRO A CA 1
ATOM 2034 C C . PRO A 1 262 ? 29.746 2.159 -55.975 1.00 67.00 262 PRO A C 1
ATOM 2036 O O . PRO A 1 262 ? 29.613 2.877 -56.964 1.00 67.00 262 PRO A O 1
ATOM 2039 N N . GLY A 1 263 ? 30.489 2.514 -54.923 1.00 66.25 263 GLY A N 1
ATOM 2040 C CA . GLY A 1 263 ? 31.280 3.750 -54.854 1.00 66.25 263 GLY A CA 1
ATOM 2041 C C . GLY A 1 263 ? 30.586 4.975 -54.243 1.00 66.25 263 GLY A C 1
ATOM 2042 O O . GLY A 1 263 ? 31.249 5.991 -54.054 1.00 66.25 263 GLY A O 1
ATOM 2043 N N . SER A 1 264 ? 29.295 4.921 -53.888 1.00 74.12 264 SER A N 1
ATOM 2044 C CA . SER A 1 264 ? 28.681 6.021 -53.126 1.00 74.12 264 SER A CA 1
ATOM 2045 C C . SER A 1 264 ? 29.188 6.050 -51.674 1.00 74.12 264 SER A C 1
ATOM 2047 O O . SER A 1 264 ? 29.312 4.975 -51.076 1.00 74.12 264 SER A O 1
ATOM 2049 N N . PRO A 1 265 ? 29.416 7.236 -51.071 1.00 79.88 265 PRO A N 1
ATOM 2050 C CA . PRO A 1 265 ? 29.800 7.343 -49.665 1.00 79.88 265 PRO A CA 1
ATOM 2051 C C . PRO A 1 265 ? 28.771 6.659 -48.763 1.00 79.88 265 PRO A C 1
ATOM 2053 O O . PRO A 1 265 ? 27.579 6.960 -48.848 1.00 79.88 265 PRO A O 1
ATOM 2056 N N . LYS A 1 266 ? 29.231 5.743 -47.906 1.00 82.94 266 LYS A N 1
ATOM 2057 C CA . LYS A 1 266 ? 28.379 5.085 -46.911 1.00 82.94 266 LYS A CA 1
ATOM 2058 C C . LYS A 1 266 ? 27.969 6.088 -45.831 1.00 82.94 266 LYS A C 1
ATOM 2060 O O . LYS A 1 266 ? 28.810 6.825 -45.319 1.00 82.94 266 LYS A O 1
ATOM 2065 N N . LYS A 1 267 ? 26.681 6.115 -45.486 1.00 86.38 267 LYS A N 1
ATOM 2066 C CA . LYS A 1 267 ? 26.138 6.926 -44.386 1.00 86.38 267 LYS A CA 1
ATOM 2067 C C . LYS A 1 267 ? 26.327 6.234 -43.044 1.00 86.38 267 LYS A C 1
ATOM 2069 O O . LYS A 1 267 ? 26.616 6.899 -42.052 1.00 86.38 267 LYS A O 1
ATOM 2074 N N . GLY A 1 268 ? 26.145 4.914 -43.018 1.00 82.31 268 GLY A N 1
ATOM 2075 C CA . GLY A 1 268 ? 26.509 4.080 -41.880 1.00 82.31 268 GLY A CA 1
ATOM 2076 C C . GLY A 1 268 ? 28.020 3.888 -41.773 1.00 82.31 268 GLY A C 1
ATOM 2077 O O . GLY A 1 268 ? 28.771 4.033 -42.736 1.00 82.31 268 GLY A O 1
ATOM 2078 N N . THR A 1 269 ? 28.469 3.528 -40.580 1.00 85.56 269 THR A N 1
ATOM 2079 C CA . THR A 1 269 ? 29.850 3.089 -40.350 1.00 85.56 269 THR A CA 1
ATOM 2080 C C . THR A 1 269 ? 30.087 1.665 -40.880 1.00 85.56 269 THR A C 1
ATOM 2082 O O . THR A 1 269 ? 29.146 0.948 -41.236 1.00 85.56 269 THR A O 1
ATOM 2085 N N . SER A 1 270 ? 31.351 1.226 -40.910 1.00 83.88 270 SER A N 1
ATOM 2086 C CA . SER A 1 270 ? 31.716 -0.136 -41.332 1.00 83.88 270 SER A CA 1
ATOM 2087 C C . SER A 1 270 ? 31.063 -1.220 -40.467 1.00 83.88 270 SER A C 1
ATOM 2089 O O . SER A 1 270 ? 30.613 -2.223 -41.002 1.00 83.88 270 SER A O 1
ATOM 2091 N N . TRP A 1 271 ? 30.927 -0.999 -39.157 1.00 84.50 271 TRP A N 1
ATOM 2092 C CA . TRP A 1 271 ? 30.289 -1.939 -38.224 1.00 84.50 271 TRP A CA 1
ATOM 2093 C C . TRP A 1 271 ? 28.752 -1.892 -38.245 1.00 84.50 271 TRP A C 1
ATOM 2095 O O . TRP A 1 271 ? 28.106 -2.797 -37.729 1.00 84.50 271 TRP A O 1
ATOM 2105 N N . GLN A 1 272 ? 28.145 -0.879 -38.872 1.00 90.19 272 GLN A N 1
ATOM 2106 C CA . GLN A 1 272 ? 26.699 -0.834 -39.135 1.00 90.19 272 GLN A CA 1
ATOM 2107 C C . GLN A 1 272 ? 26.332 -1.357 -40.533 1.00 90.19 272 GLN A C 1
ATOM 2109 O O . GLN A 1 272 ? 25.156 -1.364 -40.902 1.00 90.19 272 GLN A O 1
ATOM 2114 N N . SER A 1 273 ? 27.329 -1.791 -41.308 1.00 88.62 273 SER A N 1
ATOM 2115 C CA . SER A 1 273 ? 27.168 -2.406 -42.624 1.00 88.62 273 SER A CA 1
ATOM 2116 C C . SER A 1 273 ? 27.438 -3.906 -42.515 1.00 88.62 273 SER A C 1
ATOM 2118 O O . SER A 1 273 ? 28.566 -4.318 -42.260 1.00 88.62 273 SER A O 1
ATOM 2120 N N . LEU A 1 274 ? 26.411 -4.733 -42.699 1.00 87.38 274 LEU A N 1
ATOM 2121 C CA . LEU A 1 274 ? 26.534 -6.183 -42.557 1.00 87.38 274 LEU A CA 1
ATOM 2122 C C . LEU A 1 274 ? 27.069 -6.843 -43.830 1.00 87.38 274 LEU A C 1
ATOM 2124 O O . LEU A 1 274 ? 26.823 -6.389 -44.948 1.00 87.38 274 LEU A O 1
ATOM 2128 N N . ALA A 1 275 ? 27.759 -7.969 -43.644 1.00 85.81 275 ALA A N 1
ATOM 2129 C CA . ALA A 1 275 ? 28.278 -8.798 -44.732 1.00 85.81 275 ALA A CA 1
ATOM 2130 C C . ALA A 1 275 ? 27.217 -9.724 -45.364 1.00 85.81 275 ALA A C 1
ATOM 2132 O O . ALA A 1 275 ? 27.496 -10.380 -46.363 1.00 85.81 275 ALA A O 1
ATOM 2133 N N . GLY A 1 276 ? 26.004 -9.771 -44.807 1.00 88.44 276 GLY A N 1
ATOM 2134 C CA . GLY A 1 276 ? 24.898 -10.593 -45.294 1.00 88.44 276 GLY A CA 1
ATOM 2135 C C . GLY A 1 276 ? 23.543 -10.074 -44.812 1.00 88.44 276 GLY A C 1
ATOM 2136 O O . GLY A 1 276 ? 23.428 -8.930 -44.365 1.00 88.44 276 GLY A O 1
ATOM 2137 N N . ASP A 1 277 ? 22.520 -10.917 -44.913 1.00 89.31 277 ASP A N 1
ATOM 2138 C CA . ASP A 1 277 ? 21.157 -10.606 -44.479 1.00 89.31 277 ASP A CA 1
ATOM 2139 C C . ASP A 1 277 ? 20.891 -11.066 -43.040 1.00 89.31 277 ASP A C 1
ATOM 2141 O O . ASP A 1 277 ? 21.431 -12.070 -42.583 1.00 89.31 277 ASP A O 1
ATOM 2145 N N . CYS A 1 278 ? 19.994 -10.372 -42.333 1.00 90.50 278 CYS A N 1
ATOM 2146 C CA . CYS A 1 278 ? 19.654 -10.670 -40.934 1.00 90.50 278 CYS A CA 1
ATOM 2147 C C . CYS A 1 278 ? 19.213 -12.121 -40.652 1.00 90.50 278 CYS A C 1
ATOM 2149 O O . CYS A 1 278 ? 19.331 -12.595 -39.522 1.00 90.50 278 CYS A O 1
ATOM 2151 N N . SER A 1 279 ? 18.687 -12.840 -41.647 1.00 88.25 279 SER A N 1
ATOM 2152 C CA . SER A 1 279 ? 18.282 -14.242 -41.488 1.00 88.25 279 SER A CA 1
ATOM 2153 C C . SER A 1 279 ? 19.457 -15.201 -41.286 1.00 88.25 279 SER A C 1
ATOM 2155 O O . SER A 1 279 ? 19.241 -16.310 -40.805 1.00 88.25 279 SER A O 1
ATOM 2157 N N . ASP A 1 280 ? 20.677 -14.801 -41.646 1.00 94.19 280 ASP A N 1
ATOM 2158 C CA . ASP A 1 280 ? 21.875 -15.621 -41.490 1.00 94.19 280 ASP A CA 1
ATOM 2159 C C . ASP A 1 280 ? 22.374 -15.594 -40.026 1.00 94.19 280 ASP A C 1
ATOM 2161 O O . ASP A 1 280 ? 22.695 -14.521 -39.499 1.00 94.19 280 ASP A O 1
ATOM 2165 N N . PRO A 1 281 ? 22.482 -16.753 -39.343 1.00 93.50 281 PRO A N 1
ATOM 2166 C CA . PRO A 1 281 ? 23.012 -16.830 -37.983 1.00 93.50 281 PRO A CA 1
ATOM 2167 C C . PRO A 1 281 ? 24.412 -16.225 -37.818 1.00 93.50 281 PRO A C 1
ATOM 2169 O O . PRO A 1 281 ? 24.686 -15.608 -36.787 1.00 93.50 281 PRO A O 1
ATOM 2172 N N . ALA A 1 282 ? 25.291 -16.349 -38.818 1.00 93.88 282 ALA A N 1
ATOM 2173 C CA . ALA A 1 282 ? 26.629 -15.763 -38.770 1.00 93.88 282 ALA A CA 1
ATOM 2174 C C . ALA A 1 282 ? 26.561 -14.229 -38.767 1.00 93.88 282 ALA A C 1
ATOM 2176 O O . ALA A 1 282 ? 27.270 -13.570 -38.005 1.00 93.88 282 ALA A O 1
ATOM 2177 N N . VAL A 1 283 ? 25.634 -13.657 -39.542 1.00 93.12 283 VAL A N 1
ATOM 2178 C CA . VAL A 1 283 ? 25.368 -12.211 -39.572 1.00 93.12 283 VAL A CA 1
ATOM 2179 C C . VAL A 1 283 ? 24.793 -11.735 -38.241 1.00 93.12 283 VAL A C 1
ATOM 2181 O O . VAL A 1 283 ? 25.179 -10.675 -37.752 1.00 93.12 283 VAL A O 1
ATOM 2184 N N . GLN A 1 284 ? 23.922 -12.520 -37.602 1.00 94.00 284 GLN A N 1
ATOM 2185 C CA . GLN A 1 284 ? 23.421 -12.190 -36.266 1.00 94.00 284 GLN A CA 1
ATOM 2186 C C . GLN A 1 284 ? 24.536 -12.206 -35.216 1.00 94.00 284 GLN A C 1
ATOM 2188 O O . GLN A 1 284 ? 24.576 -11.318 -34.367 1.00 94.00 284 GLN A O 1
ATOM 2193 N N . ILE A 1 285 ? 25.458 -13.172 -35.268 1.00 93.19 285 ILE A N 1
ATOM 2194 C CA . ILE A 1 285 ? 26.626 -13.214 -34.373 1.00 93.19 285 ILE A CA 1
ATOM 2195 C C . ILE A 1 285 ? 27.510 -11.983 -34.596 1.00 93.19 285 ILE A C 1
ATOM 2197 O O . ILE A 1 285 ? 27.855 -11.307 -33.623 1.00 93.19 285 ILE A O 1
ATOM 2201 N N . GLN A 1 286 ? 27.794 -11.640 -35.855 1.00 92.25 286 GLN A N 1
ATOM 2202 C CA . GLN A 1 286 ? 28.545 -10.434 -36.203 1.00 92.25 286 GLN A CA 1
ATOM 2203 C C . GLN A 1 286 ? 27.856 -9.174 -35.665 1.00 92.25 286 GLN A C 1
ATOM 2205 O O . GLN A 1 286 ? 28.488 -8.355 -35.005 1.00 92.25 286 GLN A O 1
ATOM 2210 N N . ALA A 1 287 ? 26.544 -9.036 -35.868 1.00 93.50 287 ALA A N 1
ATOM 2211 C CA . ALA A 1 287 ? 25.769 -7.896 -35.386 1.00 93.50 287 ALA A CA 1
ATOM 2212 C C . ALA A 1 287 ? 25.810 -7.753 -33.857 1.00 93.50 287 ALA A C 1
ATOM 2214 O O . ALA A 1 287 ? 25.877 -6.632 -33.342 1.00 93.50 287 ALA A O 1
ATOM 2215 N N . LYS A 1 288 ? 25.785 -8.877 -33.128 1.00 94.62 288 LYS A N 1
ATOM 2216 C CA . LYS A 1 288 ? 25.929 -8.895 -31.667 1.00 94.62 288 LYS A CA 1
ATOM 2217 C C . LYS A 1 288 ? 27.314 -8.418 -31.236 1.00 94.62 288 LYS A C 1
ATOM 2219 O O . LYS A 1 288 ? 27.407 -7.584 -30.341 1.00 94.62 288 LYS A O 1
ATOM 2224 N N . GLN A 1 289 ? 28.369 -8.913 -31.882 1.00 92.38 289 GLN A N 1
ATOM 2225 C CA . GLN A 1 289 ? 29.749 -8.504 -31.607 1.00 92.38 289 GLN A CA 1
ATOM 2226 C C . GLN A 1 289 ? 29.975 -7.022 -31.920 1.00 92.38 289 GLN A C 1
ATOM 2228 O O . GLN A 1 289 ? 30.558 -6.319 -31.102 1.00 92.38 289 GLN A O 1
ATOM 2233 N N . ASN A 1 290 ? 29.430 -6.532 -33.037 1.00 91.12 290 ASN A N 1
ATOM 2234 C CA . ASN A 1 290 ? 29.462 -5.123 -33.426 1.00 91.12 290 ASN A CA 1
ATOM 2235 C C . ASN A 1 290 ? 28.875 -4.226 -32.323 1.00 91.12 290 ASN A C 1
ATOM 2237 O O . ASN A 1 290 ? 29.500 -3.242 -31.931 1.00 91.12 290 ASN A O 1
ATOM 2241 N N . LEU A 1 291 ? 27.698 -4.578 -31.781 1.00 91.88 291 LEU A N 1
ATOM 2242 C CA . LEU A 1 291 ? 27.098 -3.818 -30.682 1.00 91.88 291 LEU A CA 1
ATOM 2243 C C . LEU A 1 291 ? 27.979 -3.842 -29.431 1.00 91.88 291 LEU A C 1
ATOM 2245 O O . LEU A 1 291 ? 28.199 -2.787 -28.846 1.00 91.88 291 LEU A O 1
ATOM 2249 N N . LEU A 1 292 ? 28.472 -5.012 -29.020 1.00 90.88 292 LEU A N 1
ATOM 2250 C CA . LEU A 1 292 ? 29.304 -5.119 -27.820 1.00 90.88 292 LEU A CA 1
ATOM 2251 C C . LEU A 1 292 ? 30.606 -4.337 -27.963 1.00 90.88 292 LEU A C 1
ATOM 2253 O O . LEU A 1 292 ? 30.949 -3.591 -27.058 1.00 90.88 292 LEU A O 1
ATOM 2257 N N . GLN A 1 293 ? 31.275 -4.417 -29.114 1.00 88.44 293 GLN A N 1
ATOM 2258 C CA . GLN A 1 293 ? 32.464 -3.616 -29.391 1.00 88.44 293 GLN A CA 1
ATOM 2259 C C . GLN A 1 293 ? 32.156 -2.115 -29.303 1.00 88.44 293 GLN A C 1
ATOM 2261 O O . GLN A 1 293 ? 32.908 -1.369 -28.679 1.00 88.44 293 GLN A O 1
ATOM 2266 N N . GLY A 1 294 ? 31.032 -1.676 -29.880 1.00 86.50 294 GLY A N 1
ATOM 2267 C CA . GLY A 1 294 ? 30.572 -0.293 -29.775 1.00 86.50 294 GLY A CA 1
ATOM 2268 C C . GLY A 1 294 ? 30.334 0.123 -28.321 1.00 86.50 294 GLY A C 1
ATOM 2269 O O . GLY A 1 294 ? 30.857 1.147 -27.884 1.00 86.50 294 GLY A O 1
ATOM 2270 N N . VAL A 1 295 ? 29.609 -0.690 -27.551 1.00 87.50 295 VAL A N 1
ATOM 2271 C CA . VAL A 1 295 ? 29.328 -0.442 -26.130 1.00 87.50 295 VAL A CA 1
ATOM 2272 C C . VAL A 1 295 ? 30.625 -0.381 -25.321 1.00 87.50 295 VAL A C 1
ATOM 2274 O O . VAL A 1 295 ? 30.841 0.613 -24.643 1.00 87.50 295 VAL A O 1
ATOM 2277 N N . THR A 1 296 ? 31.532 -1.349 -25.452 1.00 86.44 296 THR A N 1
ATOM 2278 C CA . THR A 1 296 ? 32.831 -1.363 -24.753 1.00 86.44 296 THR A CA 1
ATOM 2279 C C . THR A 1 296 ? 33.775 -0.239 -25.198 1.00 86.44 296 THR A C 1
ATOM 2281 O O . THR A 1 296 ? 34.731 0.063 -24.497 1.00 86.44 296 THR A O 1
ATOM 2284 N N . SER A 1 297 ? 33.548 0.383 -26.361 1.00 84.25 297 SER A N 1
ATOM 2285 C CA . SER A 1 297 ? 34.349 1.532 -26.815 1.00 84.25 297 SER A CA 1
ATOM 2286 C C . SER A 1 297 ? 33.860 2.876 -26.274 1.00 84.25 297 SER A C 1
ATOM 2288 O O . SER A 1 297 ? 34.653 3.799 -26.105 1.00 84.25 297 SER A O 1
ATOM 2290 N N . VAL A 1 298 ? 32.552 3.006 -26.037 1.00 81.62 298 VAL A N 1
ATOM 2291 C CA . VAL A 1 298 ? 31.933 4.239 -25.524 1.00 81.62 298 VAL A CA 1
ATOM 2292 C C . VAL A 1 298 ? 31.828 4.209 -24.003 1.00 81.62 298 VAL A C 1
ATOM 2294 O O . VAL A 1 298 ? 31.960 5.235 -23.339 1.00 81.62 298 VAL A O 1
ATOM 2297 N N . PHE A 1 299 ? 31.593 3.025 -23.458 1.00 77.88 299 PHE A N 1
ATOM 2298 C CA . PHE A 1 299 ? 31.586 2.735 -22.037 1.00 77.88 299 PHE A CA 1
ATOM 2299 C C . PHE A 1 299 ? 32.847 1.937 -21.668 1.00 77.88 299 PHE A C 1
ATOM 2301 O O . PHE A 1 299 ? 33.707 1.702 -22.506 1.00 77.88 299 PHE A O 1
ATOM 2308 N N . TRP A 1 300 ? 32.988 1.527 -20.410 1.00 78.12 300 TRP A N 1
ATOM 2309 C CA . TRP A 1 300 ? 33.962 0.504 -20.013 1.00 78.12 300 TRP A CA 1
ATOM 2310 C C . TRP A 1 300 ? 33.360 -0.895 -20.216 1.00 78.12 300 TRP A C 1
ATOM 2312 O O . TRP A 1 300 ? 32.172 -1.024 -20.519 1.00 78.12 300 TRP A O 1
ATOM 2322 N N . ASP A 1 301 ? 34.154 -1.953 -20.039 1.00 78.88 301 ASP A N 1
ATOM 2323 C CA . ASP A 1 301 ? 33.623 -3.317 -20.061 1.00 78.88 301 ASP A CA 1
ATOM 2324 C C . ASP A 1 301 ? 32.591 -3.509 -18.934 1.00 78.88 301 ASP A C 1
ATOM 2326 O O . ASP A 1 301 ? 32.919 -3.514 -17.747 1.00 78.88 301 ASP A O 1
ATOM 2330 N N . MET A 1 302 ? 31.319 -3.620 -19.323 1.00 74.38 302 MET A N 1
ATOM 2331 C CA . MET A 1 302 ? 30.183 -3.811 -18.417 1.00 74.38 302 MET A CA 1
ATOM 2332 C C . MET A 1 302 ? 29.896 -5.292 -18.132 1.00 74.38 302 MET A C 1
ATOM 2334 O O . MET A 1 302 ? 28.861 -5.599 -17.543 1.00 74.38 302 MET A O 1
ATOM 2338 N N . GLY A 1 303 ? 30.761 -6.212 -18.578 1.00 79.19 303 GLY A N 1
ATOM 2339 C CA . GLY A 1 303 ? 30.546 -7.653 -18.431 1.00 79.19 303 GLY A CA 1
ATOM 2340 C C . GLY A 1 303 ? 29.383 -8.185 -19.276 1.00 79.19 303 GLY A C 1
ATOM 2341 O O . GLY A 1 303 ? 28.828 -9.238 -18.968 1.00 79.19 303 GLY A O 1
ATOM 2342 N N . LEU A 1 304 ? 28.990 -7.450 -20.323 1.00 83.44 304 LEU A N 1
ATOM 2343 C CA . LEU A 1 304 ? 27.921 -7.837 -21.242 1.00 83.44 304 LEU A CA 1
ATOM 2344 C C . LEU A 1 304 ? 28.423 -8.899 -22.222 1.00 83.44 304 LEU A C 1
ATOM 2346 O O . LEU A 1 304 ? 29.472 -8.748 -22.846 1.00 83.44 304 LEU A O 1
ATOM 2350 N N . LEU A 1 305 ? 27.637 -9.955 -22.407 1.00 85.12 305 LEU A N 1
ATOM 2351 C CA . LEU A 1 305 ? 27.968 -11.069 -23.285 1.00 85.12 305 LEU A CA 1
ATOM 2352 C C . LEU A 1 305 ? 27.068 -11.084 -24.523 1.00 85.12 305 LEU A C 1
ATOM 2354 O O . LEU A 1 305 ? 25.975 -10.521 -24.566 1.00 85.12 305 LEU A O 1
ATOM 2358 N N . THR A 1 306 ? 27.491 -11.806 -25.561 1.00 84.50 306 THR A N 1
ATOM 2359 C CA . THR A 1 306 ? 26.733 -11.940 -26.823 1.00 84.50 306 THR A CA 1
ATOM 2360 C C . THR A 1 306 ? 25.350 -12.570 -26.632 1.00 84.50 306 THR A C 1
ATOM 2362 O O . THR A 1 306 ? 24.436 -12.327 -27.427 1.00 84.50 306 THR A O 1
ATOM 2365 N N . ARG A 1 307 ? 25.162 -13.360 -25.569 1.00 85.88 307 ARG A N 1
ATOM 2366 C CA . ARG A 1 307 ? 23.858 -13.921 -25.181 1.00 85.88 307 ARG A CA 1
ATOM 2367 C C . ARG A 1 307 ? 22.872 -12.866 -24.668 1.00 85.88 307 ARG A C 1
ATOM 2369 O O . ARG A 1 307 ? 21.670 -13.062 -24.823 1.00 85.88 307 ARG A O 1
ATOM 2376 N N . ASP A 1 308 ? 23.369 -11.748 -24.142 1.00 88.94 308 ASP A N 1
ATOM 2377 C CA . ASP A 1 308 ? 22.548 -10.659 -23.598 1.00 88.94 308 ASP A CA 1
ATOM 2378 C C . ASP A 1 308 ? 22.033 -9.733 -24.713 1.00 88.94 308 ASP A C 1
ATOM 2380 O O . ASP A 1 308 ? 21.061 -8.992 -24.542 1.00 88.94 308 ASP A O 1
ATOM 2384 N N . VAL A 1 309 ? 22.652 -9.815 -25.897 1.00 94.00 309 VAL A N 1
ATOM 2385 C CA . VAL A 1 309 ? 22.241 -9.072 -27.086 1.00 94.00 309 VAL A CA 1
ATOM 2386 C C . VAL A 1 309 ? 21.121 -9.803 -27.825 1.00 94.00 309 VAL A C 1
ATOM 2388 O O . VAL A 1 309 ? 21.275 -10.935 -28.300 1.00 94.00 309 VAL A O 1
ATOM 2391 N N . LYS A 1 310 ? 19.999 -9.105 -28.000 1.00 95.69 310 LYS A N 1
ATOM 2392 C CA . LYS A 1 310 ? 18.847 -9.544 -28.792 1.00 95.69 310 LYS A CA 1
ATOM 2393 C C . LYS A 1 310 ? 18.880 -8.894 -30.173 1.00 95.69 310 LYS A C 1
ATOM 2395 O O . LYS A 1 310 ? 19.110 -7.692 -30.285 1.00 95.69 310 LYS A O 1
ATOM 2400 N N . ILE A 1 311 ? 18.618 -9.690 -31.207 1.00 95.88 311 ILE A N 1
ATOM 2401 C CA . ILE A 1 311 ? 18.502 -9.230 -32.595 1.00 95.88 311 ILE A CA 1
ATOM 2402 C C . ILE A 1 311 ? 17.028 -9.219 -32.995 1.00 95.88 311 ILE A C 1
ATOM 2404 O O . ILE A 1 311 ? 16.304 -10.176 -32.726 1.00 95.88 311 ILE A O 1
ATOM 2408 N N . ALA A 1 312 ? 16.595 -8.148 -33.654 1.00 95.88 312 ALA A N 1
ATOM 2409 C CA . ALA A 1 312 ? 15.303 -8.065 -34.319 1.00 95.88 312 ALA A CA 1
ATOM 2410 C C . ALA A 1 312 ? 15.515 -7.720 -35.797 1.00 95.88 312 ALA A C 1
ATOM 2412 O O . ALA A 1 312 ? 16.071 -6.668 -36.110 1.00 95.88 312 ALA A O 1
ATOM 2413 N N . CYS A 1 313 ? 15.077 -8.593 -36.705 1.00 95.62 313 CYS A N 1
ATOM 2414 C CA . CYS A 1 313 ? 15.182 -8.350 -38.141 1.00 95.62 313 CYS A CA 1
ATOM 2415 C C . CYS A 1 313 ? 14.084 -7.403 -38.628 1.00 95.62 313 CYS A C 1
ATOM 2417 O O . CYS A 1 313 ? 12.911 -7.548 -38.279 1.00 95.62 313 CYS A O 1
ATOM 2419 N N . GLY A 1 314 ? 14.478 -6.452 -39.467 1.00 92.62 314 GLY A N 1
ATOM 2420 C CA . GLY A 1 314 ? 13.587 -5.598 -40.231 1.00 92.62 314 GLY A CA 1
ATOM 2421 C C . GLY A 1 314 ? 12.782 -6.360 -41.268 1.00 92.62 314 GLY A C 1
ATOM 2422 O O . GLY A 1 314 ? 13.166 -7.436 -41.727 1.00 92.62 314 GLY A O 1
ATOM 2423 N N . LYS A 1 315 ? 11.671 -5.759 -41.693 1.00 91.88 315 LYS A N 1
ATOM 2424 C CA . LYS A 1 315 ? 10.965 -6.219 -42.893 1.00 91.88 315 LYS A CA 1
ATOM 2425 C C . LYS A 1 315 ? 11.850 -5.991 -44.117 1.00 91.88 315 LYS A C 1
ATOM 2427 O O . LYS A 1 315 ? 12.587 -5.011 -44.170 1.00 91.88 315 LYS A O 1
ATOM 2432 N N . THR A 1 316 ? 11.743 -6.848 -45.121 1.00 82.81 316 THR A N 1
ATOM 2433 C CA . THR A 1 316 ? 12.361 -6.621 -46.433 1.00 82.81 316 THR A CA 1
ATOM 2434 C C . THR A 1 316 ? 11.433 -5.756 -47.285 1.00 82.81 316 THR A C 1
ATOM 2436 O O . THR A 1 316 ? 10.228 -6.011 -47.348 1.00 82.81 316 THR A O 1
ATOM 2439 N N . ALA A 1 317 ? 11.965 -4.723 -47.936 1.00 74.25 317 ALA A N 1
ATOM 2440 C CA . ALA A 1 317 ? 11.193 -3.912 -48.868 1.00 74.25 317 ALA A CA 1
ATOM 2441 C C . ALA A 1 317 ? 10.779 -4.765 -50.079 1.00 74.25 317 ALA A C 1
ATOM 2443 O O . ALA A 1 317 ? 11.586 -5.499 -50.655 1.00 74.25 317 ALA A O 1
ATOM 2444 N N . ALA A 1 318 ? 9.510 -4.683 -50.484 1.00 60.44 318 ALA A N 1
ATOM 2445 C CA . ALA A 1 318 ? 9.038 -5.380 -51.673 1.00 60.44 318 ALA A CA 1
ATOM 2446 C C . ALA A 1 318 ? 9.722 -4.785 -52.915 1.00 60.44 318 ALA A C 1
ATOM 2448 O O . ALA A 1 318 ? 9.549 -3.602 -53.214 1.00 60.44 318 ALA A O 1
ATOM 2449 N N . LYS A 1 319 ? 10.483 -5.599 -53.661 1.00 55.53 319 LYS A N 1
ATOM 2450 C CA . LYS A 1 319 ? 11.080 -5.174 -54.936 1.00 55.53 319 LYS A CA 1
ATOM 2451 C C . LYS A 1 319 ? 9.961 -4.700 -55.870 1.00 55.53 319 LYS A C 1
ATOM 2453 O O . LYS A 1 319 ? 9.146 -5.510 -56.313 1.00 55.53 319 LYS A O 1
ATOM 2458 N N . LYS A 1 320 ? 9.915 -3.404 -56.204 1.00 45.00 320 LYS A N 1
ATOM 2459 C CA . LYS A 1 320 ? 9.049 -2.899 -57.282 1.00 45.00 320 LYS A CA 1
ATOM 2460 C C . LYS A 1 320 ? 9.499 -3.546 -58.594 1.00 45.00 320 LYS A C 1
ATOM 2462 O O . LYS A 1 320 ? 10.516 -3.161 -59.166 1.00 45.00 320 LYS A O 1
ATOM 2467 N N . VAL A 1 321 ? 8.749 -4.536 -59.072 1.00 35.34 321 VAL A N 1
ATOM 2468 C CA . VAL A 1 321 ? 8.944 -5.121 -60.403 1.00 35.34 321 VAL A CA 1
ATOM 2469 C C . VAL A 1 321 ? 8.547 -4.068 -61.435 1.00 35.34 321 VAL A C 1
ATOM 2471 O O . VAL A 1 321 ? 7.371 -3.905 -61.756 1.00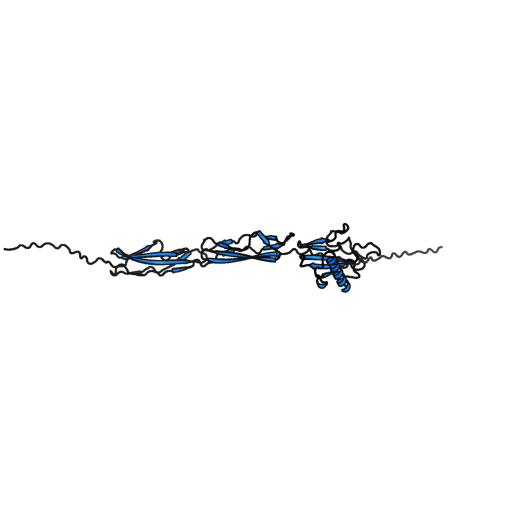 35.34 321 VAL A O 1
ATOM 2474 N N . ILE A 1 322 ? 9.521 -3.327 -61.959 1.00 45.62 322 ILE A N 1
ATOM 2475 C CA . ILE A 1 322 ? 9.308 -2.492 -63.142 1.00 45.62 322 ILE A CA 1
ATOM 2476 C C . ILE A 1 322 ? 9.247 -3.448 -64.341 1.00 45.62 322 ILE A C 1
ATOM 2478 O O . ILE A 1 322 ? 10.275 -3.866 -64.871 1.00 45.62 322 ILE A O 1
ATOM 2482 N N . ARG A 1 323 ? 8.035 -3.839 -64.760 1.00 35.59 323 ARG A N 1
ATOM 2483 C CA . ARG A 1 323 ? 7.815 -4.499 -66.058 1.00 35.59 323 ARG A CA 1
ATOM 2484 C C . ARG A 1 323 ? 8.177 -3.503 -67.164 1.00 35.59 323 ARG A C 1
ATOM 2486 O O . ARG A 1 323 ? 7.371 -2.650 -67.521 1.00 35.59 323 ARG A O 1
ATOM 2493 N N . GLY A 1 324 ? 9.397 -3.595 -67.688 1.00 37.22 324 GLY A N 1
ATOM 2494 C CA . GLY A 1 324 ? 9.828 -2.819 -68.847 1.00 37.22 324 GLY A CA 1
ATOM 2495 C C . GLY A 1 324 ? 9.007 -3.183 -70.086 1.00 37.22 324 GLY A C 1
ATOM 2496 O O . GLY A 1 324 ? 9.039 -4.324 -70.544 1.00 37.22 324 GLY A O 1
ATOM 2497 N N . GLN A 1 325 ? 8.277 -2.217 -70.645 1.00 36.53 325 GLN A N 1
ATOM 2498 C CA . GLN A 1 325 ? 7.728 -2.331 -71.995 1.00 36.53 325 GLN A CA 1
A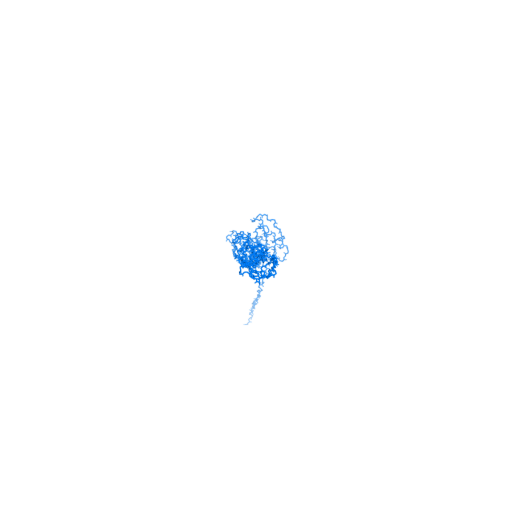TOM 2499 C C . GLN A 1 325 ? 8.876 -2.207 -73.003 1.00 36.53 325 GLN A C 1
ATOM 2501 O O . GLN A 1 325 ? 9.408 -1.126 -73.246 1.00 36.53 325 GLN A O 1
ATOM 2506 N N . ILE A 1 326 ? 9.254 -3.332 -73.608 1.00 39.22 326 ILE A N 1
ATOM 2507 C CA . ILE A 1 326 ? 10.141 -3.361 -74.771 1.00 39.22 326 ILE A CA 1
ATOM 2508 C C . ILE A 1 326 ? 9.355 -2.803 -75.967 1.00 39.22 326 ILE A C 1
ATOM 2510 O O . ILE A 1 326 ? 8.547 -3.499 -76.581 1.00 39.22 326 ILE A O 1
ATOM 2514 N N . SER A 1 327 ? 9.596 -1.537 -76.309 1.00 38.53 327 SER A N 1
ATOM 2515 C CA . SER A 1 327 ? 9.159 -0.944 -77.575 1.00 38.53 327 SER A CA 1
ATOM 2516 C C . SER A 1 327 ? 9.996 -1.526 -78.720 1.00 38.53 327 SER A C 1
ATOM 2518 O O . SER A 1 327 ? 11.153 -1.158 -78.932 1.00 38.53 327 SER A O 1
ATOM 2520 N N . ARG A 1 328 ? 9.422 -2.478 -79.466 1.00 39.09 328 ARG A N 1
ATOM 2521 C CA . ARG A 1 328 ? 9.982 -2.963 -80.736 1.00 39.09 328 ARG A CA 1
ATOM 2522 C C . ARG A 1 328 ? 9.827 -1.873 -81.804 1.00 39.09 328 ARG A C 1
ATOM 2524 O O . ARG A 1 328 ? 8.769 -1.749 -82.417 1.00 39.09 328 ARG A O 1
ATOM 2531 N N . ARG A 1 329 ? 10.897 -1.126 -82.096 1.00 41.34 329 ARG A N 1
ATOM 2532 C CA . ARG A 1 329 ? 11.004 -0.323 -83.330 1.00 41.34 329 ARG A CA 1
ATOM 2533 C C . ARG A 1 329 ? 11.089 -1.262 -84.543 1.00 41.34 329 ARG A C 1
ATOM 2535 O O . ARG A 1 329 ? 12.128 -1.870 -84.784 1.00 41.34 329 ARG A O 1
ATOM 2542 N N . ARG A 1 330 ? 10.012 -1.371 -85.331 1.00 41.00 330 ARG A N 1
ATOM 2543 C CA . ARG A 1 330 ? 10.058 -1.949 -86.688 1.00 41.00 330 ARG A CA 1
ATOM 2544 C C . ARG A 1 330 ? 10.716 -0.939 -87.638 1.00 41.00 330 ARG A C 1
ATOM 2546 O O . ARG A 1 330 ? 10.173 0.137 -87.859 1.00 41.00 330 ARG A O 1
ATOM 2553 N N . ARG A 1 331 ? 11.873 -1.291 -88.211 1.00 41.28 331 ARG A N 1
ATOM 2554 C CA . ARG A 1 331 ? 12.431 -0.637 -89.410 1.00 41.28 331 ARG A CA 1
ATOM 2555 C C . ARG A 1 331 ? 11.623 -1.099 -90.627 1.00 41.28 331 ARG A C 1
ATOM 2557 O O . ARG A 1 331 ? 11.617 -2.293 -90.912 1.00 41.28 331 ARG A O 1
ATOM 2564 N N . SER A 1 332 ? 10.967 -0.186 -91.345 1.00 41.94 332 SER A N 1
ATOM 2565 C CA . SER A 1 332 ? 10.427 -0.474 -92.679 1.00 41.94 332 SER A CA 1
ATOM 2566 C C . SER A 1 332 ? 11.506 -0.227 -93.733 1.00 41.94 332 SER A C 1
ATOM 2568 O O . SER A 1 332 ? 11.970 0.901 -93.901 1.00 41.94 332 SER A O 1
ATOM 2570 N N . VAL A 1 333 ? 11.891 -1.282 -94.443 1.00 44.94 333 VAL A N 1
ATOM 2571 C CA . VAL A 1 333 ? 12.690 -1.216 -95.669 1.00 44.94 333 VAL A CA 1
ATOM 2572 C C . VAL A 1 333 ? 11.738 -0.864 -96.818 1.00 44.94 333 VAL A C 1
ATOM 2574 O O . VAL A 1 333 ? 10.804 -1.618 -97.077 1.00 44.94 333 VAL A O 1
ATOM 2577 N N . ARG A 1 334 ? 11.950 0.269 -97.501 1.00 39.44 334 ARG A N 1
ATOM 2578 C CA . ARG A 1 334 ? 11.318 0.570 -98.799 1.00 39.44 334 ARG A CA 1
ATOM 2579 C C . ARG A 1 334 ? 12.239 0.054 -99.911 1.00 39.44 334 ARG A C 1
ATOM 2581 O O . ARG A 1 334 ? 13.346 0.561 -100.062 1.00 39.44 334 ARG A O 1
ATOM 2588 N N . ARG A 1 335 ? 11.781 -0.951 -100.665 1.00 40.38 335 ARG A N 1
ATOM 2589 C CA . ARG A 1 335 ? 12.249 -1.271 -102.026 1.00 40.38 335 ARG A CA 1
ATOM 2590 C C . ARG A 1 335 ? 11.235 -0.683 -103.014 1.00 40.38 335 ARG A C 1
ATOM 2592 O O . ARG A 1 335 ? 10.045 -0.675 -102.709 1.00 40.38 335 ARG A O 1
ATOM 2599 N N . GLY A 1 336 ? 11.749 -0.113 -104.100 1.00 41.50 336 GLY A N 1
ATOM 2600 C CA . GLY A 1 336 ? 11.030 0.778 -105.007 1.00 41.50 336 GLY A CA 1
ATOM 2601 C C . GLY A 1 336 ? 10.095 0.112 -106.013 1.00 41.50 336 GLY A C 1
ATOM 2602 O O . GLY A 1 336 ? 10.056 -1.110 -106.133 1.00 41.50 336 GLY A O 1
ATOM 2603 N N . ASN A 1 337 ? 9.375 0.988 -106.708 1.00 36.97 337 ASN A N 1
ATOM 2604 C CA . ASN A 1 337 ? 9.267 1.079 -108.163 1.00 36.97 337 ASN A CA 1
ATOM 2605 C C . ASN A 1 337 ? 9.167 2.568 -108.509 1.00 36.97 337 ASN A C 1
ATOM 2607 O O . ASN A 1 337 ? 8.635 3.316 -107.654 1.00 36.97 337 ASN A O 1
#

Organism: NCBI:txid174260